Protein AF-A0A3C0WHN2-F1 (afdb_monomer)

pLDDT: mean 93.69, std 7.69, range [44.06, 98.88]

Foldseek 3Di:
DADDFDFDADDPVLLVLLLVVLVVVLCVQAVPHAPPVLVVPPDQPAKDKDFDFDQAWFFWADPVSVVSNCVSLVFDWDKDAPDDQLDIDHHGDGGMMIIGHPSSCVRCVVVVCVLRVVLRVLLRVLLVVVVVCVPVDAAEDDCPDDPSCQSSSSNSNVSNVHGYDASDCVQAAEAEVVVCVVCVVVVNNDDPLNVLVVRQVVQVPDDDPGGHAFEYEDAAPVSLVVCVVSPGSYYHHPPDDPVRVVVSVVVD

Mean predicted aligned error: 4.72 Å

Sequence (252 aa):
MANDFLQRDWDLELEDDLRQLIRLGIREDLRHEHDWTTLAVIPADATGKASVVARDTGVIAGLKTIDVILDETNVAGSCSIQCADGQTVTSGQAIVVIEASARELLTIERLILNFIGRLSGIATLTAQYVSHVEGRCRVYDTRKTTPGWRRLEKYAVRCGGGMNHRIGLHDAIMIKDNHLAISNSASVDLTMRQAIEMARNTAASIERDQDVIVEVEVDTLEQLTDVIPAEPDIVLLDNMTVEELQQAVAMI

Solvent-accessible surface area (backbone atoms only — not comparable to full-atom values): 14309 Å² total; per-residue (Å²): 128,84,88,72,57,76,70,61,71,97,45,72,67,48,50,51,49,47,50,56,51,49,55,50,50,50,42,68,78,34,61,95,60,69,64,59,67,46,66,74,75,46,62,93,84,39,70,37,77,48,66,48,59,34,80,55,66,40,22,39,16,53,69,71,52,50,61,55,48,34,59,79,66,68,57,70,64,51,78,47,74,68,68,55,69,39,36,78,46,47,56,73,38,65,44,33,38,40,36,34,42,35,53,56,52,62,67,46,42,63,60,50,50,52,52,31,51,54,22,15,51,45,5,28,53,32,32,50,57,44,58,76,46,70,73,78,62,83,49,65,59,71,74,92,51,62,88,85,41,48,60,57,54,48,34,10,26,39,32,15,67,29,43,41,42,55,81,49,83,89,56,36,52,71,48,42,66,71,59,43,55,52,40,39,75,71,77,39,90,58,50,72,42,56,51,50,54,52,48,50,58,52,32,74,68,55,91,61,100,61,84,49,48,41,31,37,52,35,69,45,71,68,54,46,64,60,37,58,87,58,63,57,76,39,77,44,79,46,92,59,52,74,70,52,51,54,51,55,61,74,75,110

Nearest PDB structures (foldseek):
  3paj-assembly1_B  TM=9.306E-01  e=6.145E-21  Vibrio cholerae O1 biovar El Tor str. N16961
  3tqv-assembly1_A  TM=9.571E-01  e=2.320E-19  Francisella tularensis subsp. tularensis SCHU S4
  3tqv-assembly1_B  TM=9.445E-01  e=7.470E-19  Francisella tularensis subsp. tularensis SCHU S4
  1x1o-assembly1_A  TM=9.010E-01  e=8.667E-20  Thermus thermophilus HB8
  5huo-assembly1_C-3  TM=9.181E-01  e=3.796E-19  Streptococcus pyogenes GA06023

Radius of gyration: 23.41 Å; Cα contacts (8 Å, |Δi|>4): 377; chains: 1; bounding box: 56×34×70 Å

Structure (mmCIF, N/CA/C/O backbone):
data_AF-A0A3C0WHN2-F1
#
_entry.id   AF-A0A3C0WHN2-F1
#
loop_
_atom_site.group_PDB
_atom_site.id
_atom_site.type_symbol
_atom_site.label_atom_id
_atom_site.label_alt_id
_atom_site.label_comp_id
_atom_site.label_asym_id
_atom_site.label_entity_id
_atom_site.label_seq_id
_atom_site.pdbx_PDB_ins_code
_atom_site.Cartn_x
_atom_site.Cartn_y
_atom_site.Cartn_z
_atom_site.occupancy
_atom_site.B_iso_or_equiv
_atom_site.auth_seq_id
_atom_site.auth_comp_id
_atom_site.auth_asym_id
_atom_site.auth_atom_id
_atom_site.pdbx_PDB_model_num
ATOM 1 N N . MET A 1 1 ? -17.577 17.081 12.899 1.00 44.06 1 MET A N 1
ATOM 2 C CA . MET A 1 1 ? -17.077 16.094 11.918 1.00 44.06 1 MET A CA 1
ATOM 3 C C . MET A 1 1 ? -16.403 15.013 12.737 1.00 44.06 1 MET A C 1
ATOM 5 O O . MET A 1 1 ? -15.716 15.390 13.674 1.00 44.06 1 MET A O 1
ATOM 9 N N . ALA A 1 2 ? -16.688 13.732 12.499 1.00 57.78 2 ALA A N 1
ATOM 10 C CA . ALA A 1 2 ? -16.043 12.662 13.262 1.00 57.78 2 ALA A CA 1
ATOM 11 C C . ALA A 1 2 ? -14.519 12.742 13.071 1.00 57.78 2 ALA A C 1
ATOM 13 O O . ALA A 1 2 ? -14.078 12.993 11.946 1.00 57.78 2 ALA A O 1
ATOM 14 N N . ASN A 1 3 ? -13.752 12.574 14.152 1.00 78.56 3 ASN A N 1
ATOM 15 C CA . ASN A 1 3 ? -12.305 12.401 14.065 1.00 78.56 3 ASN A CA 1
ATOM 16 C C . ASN A 1 3 ? -12.035 11.139 13.237 1.00 78.56 3 ASN A C 1
ATOM 18 O O . ASN A 1 3 ? -12.593 10.082 13.516 1.00 78.56 3 ASN A O 1
ATOM 22 N N . ASP A 1 4 ? -11.231 11.260 12.187 1.00 88.25 4 ASP A N 1
ATOM 23 C CA . ASP A 1 4 ? -10.868 10.155 11.301 1.00 88.25 4 ASP A CA 1
ATOM 24 C C . ASP A 1 4 ? -9.378 10.257 10.991 1.00 88.25 4 ASP A C 1
ATOM 26 O O . ASP A 1 4 ? -8.774 11.326 11.112 1.00 88.25 4 ASP A O 1
ATOM 30 N N . PHE A 1 5 ? -8.773 9.139 10.613 1.00 92.06 5 PHE A N 1
ATOM 31 C CA . PHE A 1 5 ? -7.345 9.086 10.350 1.00 92.06 5 PHE A CA 1
ATOM 32 C C . PHE A 1 5 ? -6.967 9.975 9.167 1.00 92.06 5 PHE A C 1
ATOM 34 O O . PHE A 1 5 ? -7.720 10.120 8.196 1.00 92.06 5 PHE A O 1
ATOM 41 N N . LEU A 1 6 ? -5.753 10.524 9.214 1.00 90.31 6 LEU A N 1
ATOM 42 C CA . LEU A 1 6 ? -5.225 11.309 8.112 1.00 90.31 6 LEU A CA 1
ATOM 43 C C . LEU A 1 6 ? -5.034 10.423 6.879 1.00 90.31 6 LEU A C 1
ATOM 45 O O . LEU A 1 6 ? -4.225 9.492 6.856 1.00 90.31 6 LEU A O 1
ATOM 49 N N . GLN A 1 7 ? -5.780 10.758 5.836 1.00 93.31 7 GLN A N 1
ATOM 50 C CA . GLN A 1 7 ? -5.723 10.076 4.558 1.00 93.31 7 GLN A CA 1
ATOM 51 C C . GLN A 1 7 ? -4.485 10.548 3.790 1.00 93.31 7 GLN A C 1
ATOM 53 O O . GLN A 1 7 ? -4.249 11.749 3.666 1.00 93.31 7 GLN A O 1
ATOM 58 N N . ARG A 1 8 ? -3.657 9.609 3.319 1.00 85.00 8 ARG A N 1
ATOM 59 C CA . ARG A 1 8 ? -2.371 9.929 2.692 1.00 85.00 8 ARG A CA 1
ATOM 60 C C . ARG A 1 8 ? -2.486 9.962 1.185 1.00 85.00 8 ARG A C 1
ATOM 62 O O . ARG A 1 8 ? -2.908 8.989 0.567 1.00 85.00 8 ARG A O 1
ATOM 69 N N . ASP A 1 9 ? -2.064 11.080 0.622 1.00 90.81 9 ASP A N 1
ATOM 70 C CA . ASP A 1 9 ? -1.829 11.223 -0.804 1.00 90.81 9 ASP A CA 1
ATOM 71 C C . ASP A 1 9 ? -0.318 11.226 -1.069 1.00 90.81 9 ASP A C 1
ATOM 73 O O . ASP A 1 9 ? 0.496 11.021 -0.168 1.00 90.81 9 ASP A O 1
ATOM 77 N N . TRP A 1 10 ? 0.065 11.415 -2.327 1.00 93.44 10 TRP A N 1
ATOM 78 C CA . TRP A 1 10 ? 1.470 11.490 -2.708 1.00 93.44 10 TRP A CA 1
ATOM 79 C C . TRP A 1 10 ? 2.111 12.778 -2.172 1.00 93.44 10 TRP A C 1
ATOM 81 O O . TRP A 1 10 ? 1.779 13.865 -2.651 1.00 93.44 10 TRP A O 1
ATOM 91 N N . ASP A 1 11 ? 3.038 12.653 -1.221 1.00 94.88 11 ASP A N 1
ATOM 92 C CA . ASP A 1 11 ? 3.771 13.755 -0.590 1.00 94.88 11 ASP A CA 1
ATOM 93 C C . ASP A 1 11 ? 5.301 13.577 -0.681 1.00 94.88 11 ASP A C 1
ATOM 95 O O . ASP A 1 11 ? 5.806 12.581 -1.205 1.00 94.88 11 ASP A O 1
ATOM 99 N N . LEU A 1 12 ? 6.049 14.575 -0.195 1.00 95.62 12 LEU A N 1
ATOM 100 C CA . LEU A 1 12 ? 7.518 14.571 -0.223 1.00 95.62 12 LEU A CA 1
ATOM 101 C C . LEU A 1 12 ? 8.125 13.466 0.654 1.00 95.62 12 LEU A C 1
ATOM 103 O O . LEU A 1 12 ? 9.196 12.957 0.338 1.00 95.62 12 LEU A O 1
ATOM 107 N N . GLU A 1 13 ? 7.456 13.086 1.744 1.00 94.69 13 GLU A N 1
ATOM 108 C CA . GLU A 1 13 ? 7.936 12.023 2.632 1.00 94.69 13 GLU A CA 1
ATOM 109 C C . GLU A 1 13 ? 7.797 10.646 1.970 1.00 94.69 13 GLU A C 1
ATOM 111 O O . GLU A 1 13 ? 8.691 9.811 2.077 1.00 94.69 13 GLU A O 1
ATOM 116 N N . LEU A 1 14 ? 6.691 10.404 1.258 1.00 96.81 14 LEU A N 1
ATOM 117 C CA . LEU A 1 14 ? 6.508 9.206 0.443 1.00 96.81 14 LEU A CA 1
ATOM 118 C C . LEU A 1 14 ? 7.547 9.147 -0.676 1.00 96.81 14 LEU A C 1
ATOM 120 O O . LEU A 1 14 ? 8.100 8.075 -0.922 1.00 96.81 14 LEU A O 1
ATOM 124 N N . GLU A 1 15 ? 7.826 10.271 -1.340 1.00 97.62 15 GLU A N 1
ATOM 125 C CA . GLU A 1 15 ? 8.858 10.322 -2.375 1.00 97.62 15 GLU A CA 1
ATOM 126 C C . GLU A 1 15 ? 10.253 9.994 -1.817 1.00 97.62 15 GLU A C 1
ATOM 128 O O . GLU A 1 15 ? 10.989 9.239 -2.452 1.00 97.62 15 GLU A O 1
ATOM 133 N N . ASP A 1 16 ? 10.610 10.484 -0.624 1.00 97.75 16 ASP A N 1
ATOM 134 C CA . ASP A 1 16 ? 11.884 10.131 0.020 1.00 97.75 16 ASP A CA 1
ATOM 135 C C . ASP A 1 16 ? 11.972 8.630 0.349 1.00 97.75 16 ASP A C 1
ATOM 137 O O . ASP A 1 16 ? 12.940 7.968 -0.039 1.00 97.75 16 ASP A O 1
ATOM 141 N N . ASP A 1 17 ? 10.928 8.062 0.969 1.00 97.56 17 ASP A N 1
ATOM 142 C CA . ASP A 1 17 ? 10.834 6.618 1.235 1.00 97.56 17 ASP A CA 1
ATOM 143 C C . ASP A 1 17 ? 10.987 5.807 -0.071 1.00 97.56 17 ASP A C 1
ATOM 145 O O . ASP A 1 17 ? 11.716 4.810 -0.130 1.00 97.56 17 ASP A O 1
ATOM 149 N N . LEU A 1 18 ? 10.337 6.253 -1.151 1.00 98.31 18 LEU A N 1
ATOM 150 C CA . LEU A 1 18 ? 10.441 5.647 -2.476 1.00 98.31 18 LEU A CA 1
ATOM 151 C C . LEU A 1 18 ? 11.870 5.727 -3.030 1.00 98.31 18 LEU A C 1
ATOM 153 O O . LEU A 1 18 ? 12.369 4.718 -3.526 1.00 98.31 18 LEU A O 1
ATOM 157 N N . ARG A 1 19 ? 12.553 6.874 -2.938 1.00 98.38 19 ARG A N 1
ATOM 158 C CA . ARG A 1 19 ? 13.947 7.017 -3.402 1.00 98.38 19 ARG A CA 1
ATOM 159 C C . ARG A 1 19 ? 14.875 6.048 -2.682 1.00 98.38 19 ARG A C 1
ATOM 161 O O . ARG A 1 19 ? 15.732 5.432 -3.317 1.00 98.38 19 ARG A O 1
ATOM 168 N N . GLN A 1 20 ? 14.683 5.839 -1.380 1.00 98.31 20 GLN A N 1
ATOM 169 C CA . GLN A 1 20 ? 15.451 4.842 -0.631 1.00 98.31 20 GLN A CA 1
ATOM 170 C C . GLN A 1 20 ? 15.221 3.419 -1.165 1.00 98.31 20 GLN A C 1
ATOM 172 O O . GLN A 1 20 ? 16.182 2.665 -1.349 1.00 98.31 20 GLN A O 1
ATOM 177 N N . LEU A 1 21 ? 13.971 3.058 -1.474 1.00 98.44 21 LEU A N 1
ATOM 178 C CA . LEU A 1 21 ? 13.636 1.759 -2.067 1.00 98.44 21 LEU A CA 1
ATOM 179 C C . LEU A 1 21 ? 14.161 1.608 -3.500 1.00 98.44 21 LEU A C 1
ATOM 181 O O . LEU A 1 21 ? 14.646 0.536 -3.855 1.00 98.44 21 LEU A O 1
ATOM 185 N N . ILE A 1 22 ? 14.118 2.665 -4.312 1.00 98.38 22 ILE A N 1
ATOM 186 C CA . ILE A 1 22 ? 14.676 2.684 -5.670 1.00 98.38 22 ILE A CA 1
ATOM 187 C C . ILE A 1 22 ? 16.182 2.439 -5.620 1.00 98.38 22 ILE A C 1
ATOM 189 O O . ILE A 1 22 ? 16.674 1.536 -6.292 1.00 98.38 22 ILE A O 1
ATOM 193 N N . ARG A 1 23 ? 16.918 3.169 -4.774 1.00 97.81 23 ARG A N 1
ATOM 194 C CA . ARG A 1 23 ? 18.367 2.973 -4.594 1.00 97.81 23 ARG A CA 1
ATOM 195 C C . ARG A 1 23 ? 18.694 1.560 -4.124 1.00 97.81 23 ARG A C 1
ATOM 197 O O . ARG A 1 23 ? 19.680 0.973 -4.571 1.00 97.81 23 ARG A O 1
ATOM 204 N N . LEU A 1 24 ? 17.867 1.001 -3.238 1.00 98.06 24 LEU A N 1
ATOM 205 C CA . LEU A 1 24 ? 17.995 -0.390 -2.818 1.00 98.06 24 LEU A CA 1
ATOM 206 C C . LEU A 1 24 ? 17.789 -1.351 -3.996 1.00 98.06 24 LEU A C 1
ATOM 208 O O . LEU A 1 24 ? 18.615 -2.245 -4.162 1.00 98.06 24 LEU A O 1
ATOM 212 N N . GLY A 1 25 ? 16.755 -1.138 -4.814 1.00 97.69 25 GLY A N 1
ATOM 213 C CA . GLY A 1 25 ? 16.454 -1.941 -6.001 1.00 97.69 25 GLY A CA 1
ATOM 214 C C . GLY A 1 25 ? 17.548 -1.867 -7.068 1.00 97.69 25 GLY A C 1
ATOM 215 O O . GLY A 1 25 ? 17.992 -2.898 -7.556 1.00 97.69 25 GLY A O 1
ATOM 216 N N . ILE A 1 26 ? 18.078 -0.673 -7.353 1.00 97.00 26 ILE A N 1
ATOM 217 C CA . ILE A 1 26 ? 19.223 -0.488 -8.262 1.00 97.00 26 ILE A CA 1
ATOM 218 C C . ILE A 1 26 ? 20.441 -1.265 -7.744 1.00 97.00 26 ILE A C 1
ATOM 220 O O . ILE A 1 26 ? 21.091 -1.998 -8.486 1.00 97.00 26 ILE A O 1
ATOM 224 N N . ARG A 1 27 ? 20.749 -1.149 -6.446 1.00 97.19 27 ARG A N 1
ATOM 225 C CA . ARG A 1 27 ? 21.867 -1.874 -5.821 1.00 97.19 27 ARG A CA 1
ATOM 226 C C . ARG A 1 27 ? 21.653 -3.390 -5.795 1.00 97.19 27 ARG A C 1
ATOM 228 O O . ARG A 1 27 ? 22.627 -4.146 -5.754 1.00 97.19 27 ARG A O 1
ATOM 235 N N . GLU A 1 28 ? 20.409 -3.841 -5.714 1.00 97.38 28 GLU A N 1
ATOM 236 C CA . GLU A 1 28 ? 20.048 -5.255 -5.789 1.00 97.38 28 GLU A CA 1
ATOM 237 C C . GLU A 1 28 ? 20.312 -5.811 -7.189 1.00 97.38 28 GLU A C 1
ATOM 239 O O . GLU A 1 28 ? 21.005 -6.821 -7.292 1.00 97.38 28 GLU A O 1
ATOM 244 N N . ASP A 1 29 ? 19.839 -5.117 -8.226 1.00 96.94 29 ASP A N 1
ATOM 245 C CA . ASP A 1 29 ? 19.851 -5.606 -9.610 1.00 96.94 29 ASP A CA 1
ATOM 246 C C . ASP A 1 29 ? 21.214 -5.417 -10.303 1.00 96.94 29 ASP A C 1
ATOM 248 O O . ASP A 1 29 ? 21.648 -6.270 -11.072 1.00 96.94 29 ASP A O 1
ATOM 252 N N . LEU A 1 30 ? 21.938 -4.331 -9.988 1.00 95.94 30 LEU A N 1
ATOM 253 C CA . LEU A 1 30 ? 23.210 -3.983 -10.645 1.00 95.94 30 LEU A CA 1
ATOM 254 C C . LEU A 1 30 ? 24.446 -4.127 -9.751 1.00 95.94 30 LEU A C 1
ATOM 256 O O . LEU A 1 30 ? 25.557 -4.302 -10.251 1.00 95.94 30 LEU A O 1
ATOM 260 N N . ARG A 1 31 ? 24.295 -4.069 -8.420 1.00 92.31 31 ARG A N 1
ATOM 261 C CA . ARG A 1 31 ? 25.428 -4.044 -7.470 1.00 92.31 31 ARG A CA 1
ATOM 262 C C . ARG A 1 31 ? 26.462 -2.962 -7.840 1.00 92.31 31 ARG A C 1
ATOM 264 O O . ARG A 1 31 ? 26.179 -1.777 -7.701 1.00 92.31 31 ARG A O 1
ATOM 271 N N . HIS A 1 32 ? 27.667 -3.372 -8.232 1.00 92.19 32 HIS A N 1
ATOM 272 C CA . HIS A 1 32 ? 28.775 -2.516 -8.669 1.00 92.19 32 HIS A CA 1
ATOM 273 C C . HIS A 1 32 ? 29.097 -2.723 -10.154 1.00 92.19 32 HIS A C 1
ATOM 275 O O . HIS A 1 32 ? 30.113 -2.232 -10.632 1.00 92.19 32 HIS A O 1
ATOM 281 N N . GLU A 1 33 ? 28.251 -3.482 -10.847 1.00 95.56 33 GLU A N 1
ATOM 282 C CA . GLU A 1 33 ? 28.422 -3.898 -12.229 1.00 95.56 33 GLU A CA 1
ATOM 283 C C . GLU A 1 33 ? 27.346 -3.243 -13.107 1.00 95.56 33 GLU A C 1
ATOM 285 O O . GLU A 1 33 ? 26.607 -2.350 -12.683 1.00 95.56 33 GLU A O 1
ATOM 290 N N . HIS A 1 34 ? 27.266 -3.687 -14.356 1.00 93.69 34 HIS A N 1
ATOM 291 C CA . HIS A 1 34 ? 26.287 -3.229 -15.330 1.00 93.69 34 HIS A CA 1
ATOM 292 C C . HIS A 1 34 ? 25.338 -4.359 -15.734 1.00 93.69 34 HIS A C 1
ATOM 294 O O . HIS A 1 34 ? 25.617 -5.537 -15.505 1.00 93.69 34 HIS A O 1
ATOM 300 N N . ASP A 1 35 ? 24.254 -4.007 -16.425 1.00 97.12 35 ASP A N 1
ATOM 301 C CA . ASP A 1 35 ? 23.474 -4.985 -17.177 1.00 97.12 35 ASP A CA 1
ATOM 302 C C . ASP A 1 35 ? 24.318 -5.521 -18.348 1.00 97.12 35 ASP A C 1
ATOM 304 O O . ASP A 1 35 ? 24.378 -4.954 -19.445 1.00 97.12 35 ASP A O 1
ATOM 308 N N . TRP A 1 36 ? 25.008 -6.633 -18.090 1.00 97.94 36 TRP A N 1
ATOM 309 C CA . TRP A 1 36 ? 25.898 -7.272 -19.051 1.00 97.94 36 TRP A CA 1
ATOM 310 C C . TRP A 1 36 ? 25.182 -7.760 -20.300 1.00 97.94 36 TRP A C 1
ATOM 312 O O . TRP A 1 36 ? 25.767 -7.723 -21.381 1.00 97.94 36 TRP A O 1
ATOM 322 N N . THR A 1 37 ? 23.928 -8.194 -20.169 1.00 98.19 37 THR A N 1
ATOM 323 C CA . THR A 1 37 ? 23.156 -8.679 -21.314 1.00 98.19 37 THR A CA 1
ATOM 324 C C . THR A 1 37 ? 22.898 -7.521 -22.261 1.00 98.19 37 THR A C 1
ATOM 326 O O . THR A 1 37 ? 23.244 -7.599 -23.440 1.00 98.19 37 THR A O 1
ATOM 329 N N . THR A 1 38 ? 22.387 -6.413 -21.728 1.00 97.69 38 THR A N 1
ATOM 330 C CA . THR A 1 38 ? 22.127 -5.198 -22.498 1.00 97.69 38 THR A CA 1
ATOM 331 C C . THR A 1 38 ? 23.403 -4.639 -23.127 1.00 97.69 38 THR A C 1
ATOM 333 O O . THR A 1 38 ? 23.413 -4.325 -24.319 1.00 97.69 38 THR A O 1
ATOM 336 N N . LEU A 1 39 ? 24.514 -4.574 -22.385 1.00 97.44 39 LEU A N 1
ATOM 337 C CA . LEU A 1 39 ? 25.791 -4.108 -22.936 1.00 97.44 39 LEU A CA 1
ATOM 338 C C . LEU A 1 39 ? 26.341 -5.011 -24.049 1.00 97.44 39 LEU A C 1
ATOM 340 O O . LEU A 1 39 ? 26.967 -4.498 -24.979 1.00 97.44 39 LEU A O 1
ATOM 344 N N . ALA A 1 40 ? 26.123 -6.325 -23.960 1.00 98.19 40 ALA A N 1
ATOM 345 C CA . ALA A 1 40 ? 26.648 -7.292 -24.919 1.00 98.19 40 ALA A CA 1
ATOM 346 C C . ALA A 1 40 ? 25.894 -7.294 -26.255 1.00 98.19 40 ALA A C 1
ATOM 348 O O . ALA A 1 40 ? 26.510 -7.550 -27.290 1.00 98.19 40 ALA A O 1
ATOM 349 N N . VAL A 1 41 ? 24.579 -7.041 -26.247 1.00 98.25 41 VAL A N 1
ATOM 350 C CA . VAL A 1 41 ? 23.728 -7.273 -27.432 1.00 98.25 41 VAL A CA 1
ATOM 351 C C . VAL A 1 41 ? 23.074 -6.018 -28.005 1.00 98.25 41 VAL A C 1
ATOM 353 O O . VAL A 1 41 ? 22.598 -6.056 -29.138 1.00 98.25 41 VAL A O 1
ATOM 356 N N . ILE A 1 42 ? 23.059 -4.905 -27.268 1.00 98.25 42 ILE A N 1
ATOM 357 C CA . ILE A 1 42 ? 22.411 -3.662 -27.703 1.00 98.25 42 ILE A CA 1
ATOM 358 C C . ILE A 1 42 ? 23.481 -2.632 -28.084 1.00 98.25 42 ILE A C 1
ATOM 360 O O . ILE A 1 42 ? 24.350 -2.351 -27.258 1.00 98.25 42 ILE A O 1
ATOM 364 N N . PRO A 1 43 ? 23.455 -2.033 -29.290 1.00 98.00 43 PRO A N 1
ATOM 365 C CA . PRO A 1 43 ? 24.369 -0.951 -29.667 1.00 98.00 43 PRO A CA 1
ATOM 366 C C . PRO A 1 43 ? 24.282 0.260 -28.727 1.00 98.00 43 PRO A C 1
ATOM 368 O O . PRO A 1 43 ? 23.237 0.528 -28.139 1.00 98.00 43 PRO A O 1
ATOM 371 N N . ALA A 1 44 ? 25.385 0.995 -28.565 1.00 96.31 44 ALA A N 1
ATOM 372 C CA . ALA A 1 44 ? 25.455 2.124 -27.630 1.00 96.31 44 ALA A CA 1
ATOM 373 C C . ALA A 1 44 ? 24.626 3.344 -28.070 1.00 96.31 44 ALA A C 1
ATOM 375 O O . ALA A 1 44 ? 24.195 4.123 -27.229 1.00 96.31 44 ALA A O 1
ATOM 376 N N . ASP A 1 45 ? 24.409 3.497 -29.373 1.00 96.50 45 ASP A N 1
ATOM 377 C CA . ASP A 1 45 ? 23.648 4.568 -30.020 1.00 96.50 45 ASP A CA 1
ATOM 378 C C . ASP A 1 45 ? 22.187 4.183 -30.306 1.00 96.50 45 ASP A C 1
ATOM 380 O O . ASP A 1 45 ? 21.424 4.990 -30.840 1.00 96.50 45 ASP A O 1
ATOM 384 N N . ALA A 1 46 ? 21.779 2.960 -29.951 1.00 97.94 46 ALA A N 1
ATOM 385 C CA . ALA A 1 46 ? 20.414 2.504 -30.153 1.00 97.94 46 ALA A CA 1
ATOM 386 C C . ALA A 1 46 ? 19.443 3.287 -29.259 1.00 97.94 46 ALA A C 1
ATOM 388 O O . ALA A 1 46 ? 19.561 3.292 -28.032 1.00 97.94 46 ALA A O 1
ATOM 389 N N . THR A 1 47 ? 18.436 3.898 -29.876 1.00 97.44 47 THR A N 1
ATOM 390 C CA . THR A 1 47 ? 17.290 4.488 -29.181 1.00 97.44 47 THR A CA 1
ATOM 391 C C . THR A 1 47 ? 16.126 3.506 -29.161 1.00 97.44 47 THR A C 1
ATOM 393 O O . THR A 1 47 ? 16.001 2.636 -30.027 1.00 97.44 47 THR A O 1
ATOM 396 N N . GLY A 1 48 ? 15.278 3.614 -28.144 1.00 95.69 48 GLY A N 1
ATOM 397 C CA . GLY A 1 48 ? 14.137 2.734 -27.959 1.00 95.69 48 GLY A CA 1
ATOM 398 C C . GLY A 1 48 ? 12.876 3.497 -27.584 1.00 95.69 48 GLY A C 1
ATOM 399 O O . GLY A 1 48 ? 12.923 4.591 -27.024 1.00 95.69 48 GLY A O 1
ATOM 400 N N . LYS A 1 49 ? 11.739 2.871 -27.885 1.00 97.31 49 LYS A N 1
ATOM 401 C CA . LYS A 1 49 ? 10.411 3.270 -27.429 1.00 97.31 49 LYS A CA 1
ATOM 402 C C . LYS A 1 49 ? 9.750 2.057 -26.796 1.00 97.31 49 LYS A C 1
ATOM 404 O O . LYS A 1 49 ? 9.520 1.060 -27.478 1.00 97.31 49 LYS A O 1
ATOM 409 N N . ALA A 1 50 ? 9.452 2.145 -25.508 1.00 96.06 50 ALA A N 1
ATOM 410 C CA . ALA A 1 50 ? 8.822 1.083 -24.740 1.00 96.06 50 ALA A CA 1
ATOM 411 C C . ALA A 1 50 ? 7.435 1.517 -24.265 1.00 96.06 50 ALA A C 1
ATOM 413 O O . ALA A 1 50 ? 7.173 2.696 -24.031 1.00 96.06 50 ALA A O 1
ATOM 414 N N . SER A 1 51 ? 6.529 0.554 -24.129 1.00 97.00 51 SER A N 1
ATOM 415 C CA . SER A 1 51 ? 5.222 0.768 -23.511 1.00 97.00 51 SER A CA 1
ATOM 416 C C . SER A 1 51 ? 5.064 -0.179 -22.338 1.00 97.00 51 SER A C 1
ATOM 418 O O . SER A 1 51 ? 5.251 -1.387 -22.487 1.00 97.00 51 SER A O 1
ATOM 420 N N . VAL A 1 52 ? 4.687 0.362 -21.185 1.00 96.81 52 VAL A N 1
ATOM 421 C CA . VAL A 1 52 ? 4.209 -0.452 -20.072 1.00 96.81 52 VAL A CA 1
ATOM 422 C C . VAL A 1 52 ? 2.745 -0.775 -20.356 1.00 96.81 52 VAL A C 1
ATOM 424 O O . VAL A 1 52 ? 1.951 0.125 -20.634 1.00 96.81 52 VAL A O 1
ATOM 427 N N . VAL A 1 53 ? 2.395 -2.061 -20.337 1.00 97.56 53 VAL A N 1
ATOM 428 C CA . VAL A 1 53 ? 1.074 -2.561 -20.745 1.00 97.56 53 VAL A CA 1
ATOM 429 C C . VAL A 1 53 ? 0.460 -3.374 -19.613 1.00 97.56 53 VAL A C 1
ATOM 431 O O . VAL A 1 53 ? 1.101 -4.279 -19.074 1.00 97.56 53 VAL A O 1
ATOM 434 N N . ALA A 1 54 ? -0.795 -3.079 -19.277 1.00 96.94 54 ALA A N 1
ATOM 435 C CA . ALA A 1 54 ? -1.564 -3.869 -18.325 1.00 96.94 54 ALA A CA 1
ATOM 436 C C . ALA A 1 54 ? -1.864 -5.251 -18.923 1.00 96.94 54 ALA A C 1
ATOM 438 O O . ALA A 1 54 ? -2.467 -5.355 -19.991 1.00 96.94 54 ALA A O 1
ATOM 439 N N . ARG A 1 55 ? -1.434 -6.327 -18.256 1.00 95.06 55 ARG A N 1
ATOM 440 C CA . ARG A 1 55 ? -1.732 -7.700 -18.707 1.00 95.06 55 ARG A CA 1
ATOM 441 C C . ARG A 1 55 ? -3.103 -8.186 -18.255 1.00 95.06 55 ARG A C 1
ATOM 443 O O . ARG A 1 55 ? -3.724 -8.958 -18.975 1.00 95.06 55 ARG A O 1
ATOM 450 N N . ASP A 1 56 ? -3.592 -7.660 -17.141 1.00 95.44 56 ASP A N 1
ATOM 451 C CA . ASP A 1 56 ? -4.890 -7.980 -16.560 1.00 95.44 56 ASP A CA 1
ATOM 452 C C . ASP A 1 56 ? -5.688 -6.698 -16.308 1.00 95.44 56 ASP A C 1
ATOM 454 O O . ASP A 1 56 ? -5.125 -5.607 -16.188 1.00 95.44 56 ASP A O 1
ATOM 458 N N . THR A 1 57 ? -7.011 -6.832 -16.23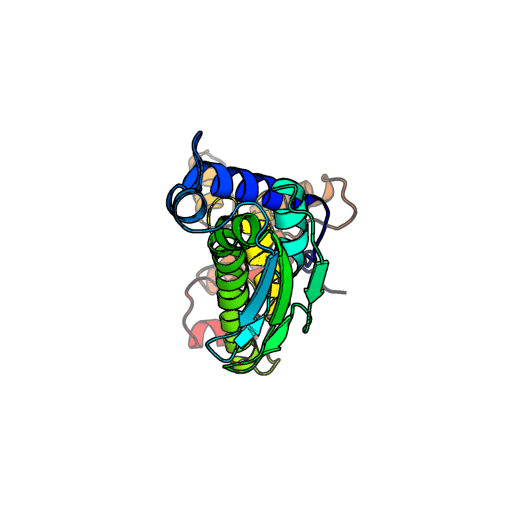4 1.00 97.88 57 THR A N 1
ATOM 459 C CA . THR A 1 57 ? -7.899 -5.739 -15.826 1.00 97.88 57 THR A CA 1
ATOM 460 C C . THR A 1 57 ? -7.734 -5.469 -14.331 1.00 97.88 57 THR A C 1
ATOM 462 O O . THR A 1 57 ? -7.758 -6.401 -13.528 1.00 97.88 57 THR A O 1
ATOM 465 N N . GLY A 1 58 ? -7.613 -4.200 -13.946 1.00 98.31 58 GLY A N 1
ATOM 466 C CA . GLY A 1 58 ? -7.402 -3.812 -12.551 1.00 98.31 58 GLY A CA 1
ATOM 467 C C . GLY A 1 58 ? -7.383 -2.301 -12.349 1.00 98.31 58 GLY A C 1
ATOM 468 O O . GLY A 1 58 ? -7.764 -1.545 -13.239 1.00 98.31 58 GLY A O 1
ATOM 469 N N . VAL A 1 59 ? -6.939 -1.864 -11.174 1.00 98.69 59 VAL A N 1
ATOM 470 C CA . VAL A 1 59 ? -6.744 -0.451 -10.826 1.00 98.69 59 VAL A CA 1
ATOM 471 C C . VAL A 1 59 ? -5.256 -0.138 -10.836 1.00 98.69 59 VAL A C 1
ATOM 473 O O . VAL A 1 59 ? -4.469 -0.835 -10.195 1.00 98.69 59 VAL A O 1
ATOM 476 N N . ILE A 1 60 ? -4.871 0.909 -11.564 1.00 98.38 60 ILE A N 1
ATOM 477 C CA . ILE A 1 60 ? -3.478 1.339 -11.650 1.00 98.38 60 ILE A CA 1
ATOM 478 C C . ILE A 1 60 ? -3.084 2.161 -10.418 1.00 98.38 60 ILE A C 1
ATOM 480 O O . ILE A 1 60 ? -3.861 2.990 -9.943 1.00 98.38 60 ILE A O 1
ATOM 484 N N . ALA A 1 61 ? -1.882 1.932 -9.897 1.00 98.25 61 ALA A N 1
ATOM 485 C CA . ALA A 1 61 ? -1.300 2.752 -8.842 1.00 98.25 61 ALA A CA 1
ATOM 486 C C . ALA A 1 61 ? 0.228 2.809 -8.957 1.00 98.25 61 ALA A C 1
ATOM 488 O O . ALA A 1 61 ? 0.872 1.818 -9.310 1.00 98.25 61 ALA A O 1
ATOM 489 N N . GLY A 1 62 ? 0.802 3.954 -8.582 1.00 97.19 62 GLY A N 1
ATOM 490 C CA . GLY A 1 62 ? 2.241 4.174 -8.549 1.00 97.19 62 GLY A CA 1
ATOM 491 C C . GLY A 1 62 ? 2.828 4.700 -9.854 1.00 97.19 62 GLY A C 1
ATOM 492 O O . GLY A 1 62 ? 4.028 4.573 -10.051 1.00 97.19 62 GLY A O 1
ATOM 493 N N . LEU A 1 63 ? 2.048 5.305 -10.751 1.00 97.19 63 LEU A N 1
ATOM 494 C CA . LEU A 1 63 ? 2.582 5.862 -12.003 1.00 97.19 63 LEU A CA 1
ATOM 495 C C . LEU A 1 63 ? 3.656 6.930 -11.753 1.00 97.19 63 LEU A C 1
ATOM 497 O O . LEU A 1 63 ? 4.639 7.005 -12.489 1.00 97.19 63 LEU A O 1
ATOM 501 N N . LYS A 1 64 ? 3.524 7.688 -10.659 1.00 94.88 64 LYS A N 1
ATOM 502 C CA . LYS A 1 64 ? 4.526 8.669 -10.219 1.00 94.88 64 LYS A CA 1
ATOM 503 C C . LYS A 1 64 ? 5.881 8.054 -9.848 1.00 94.88 64 LYS A C 1
ATOM 505 O O . LYS A 1 64 ? 6.872 8.776 -9.819 1.00 94.88 64 LYS A O 1
ATOM 510 N N . THR A 1 65 ? 5.972 6.741 -9.596 1.00 97.00 65 THR A N 1
ATOM 511 C CA . THR A 1 65 ? 7.274 6.112 -9.314 1.00 97.00 65 THR A CA 1
ATOM 512 C C . THR A 1 65 ? 8.201 6.155 -10.521 1.00 97.00 65 THR A C 1
ATOM 514 O O . THR A 1 65 ? 9.412 6.094 -10.349 1.00 97.00 65 THR A O 1
ATOM 517 N N . ILE A 1 66 ? 7.654 6.243 -11.737 1.00 96.75 66 ILE A N 1
ATOM 518 C CA . ILE A 1 66 ? 8.439 6.241 -12.975 1.00 96.75 66 ILE A CA 1
ATOM 519 C C . ILE A 1 66 ? 9.317 7.481 -13.050 1.00 96.75 66 ILE A C 1
AT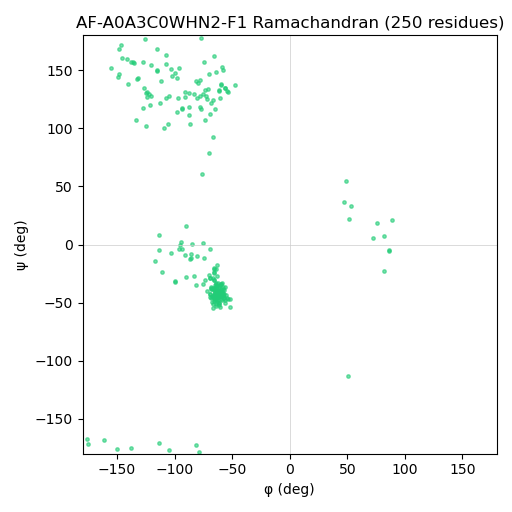OM 521 O O . ILE A 1 66 ? 10.511 7.346 -13.291 1.00 96.75 66 ILE A O 1
ATOM 525 N N . ASP A 1 67 ? 8.756 8.661 -12.785 1.00 95.06 67 ASP A N 1
ATOM 526 C CA . ASP A 1 67 ? 9.512 9.915 -12.832 1.00 95.06 67 ASP A CA 1
ATOM 527 C C . ASP A 1 67 ? 10.664 9.899 -11.817 1.00 95.06 67 ASP A C 1
ATOM 529 O O . ASP A 1 67 ? 11.785 10.282 -12.140 1.00 95.06 67 ASP A O 1
ATOM 533 N N . VAL A 1 68 ? 10.422 9.354 -10.620 1.00 97.06 68 VAL A N 1
ATOM 534 C CA . VAL A 1 68 ? 11.448 9.214 -9.575 1.00 97.06 68 VAL A CA 1
ATOM 535 C C . VAL A 1 68 ? 12.520 8.191 -9.966 1.00 97.06 68 VAL A C 1
ATOM 537 O O . VAL A 1 68 ? 13.697 8.404 -9.691 1.00 97.06 68 VAL A O 1
ATOM 540 N N . ILE A 1 69 ? 12.149 7.090 -10.631 1.00 97.44 69 ILE A N 1
ATOM 541 C CA . ILE A 1 69 ? 13.115 6.108 -11.149 1.00 97.44 69 ILE A CA 1
ATOM 542 C C . ILE A 1 69 ? 13.982 6.734 -12.241 1.00 97.44 69 ILE A C 1
ATOM 544 O O . ILE A 1 69 ? 15.199 6.568 -12.203 1.00 97.44 69 ILE A O 1
ATOM 548 N N . LEU A 1 70 ? 13.381 7.446 -13.198 1.00 96.38 70 LEU A N 1
ATOM 549 C CA . LEU A 1 70 ? 14.109 8.113 -14.280 1.00 96.38 70 LEU A CA 1
ATOM 550 C C . LEU A 1 70 ? 15.107 9.137 -13.724 1.00 96.38 70 LEU A C 1
ATOM 552 O O . LEU A 1 70 ? 16.255 9.165 -14.161 1.00 96.38 70 LEU A O 1
ATOM 556 N N . ASP A 1 71 ? 14.693 9.903 -12.714 1.00 96.19 71 ASP A N 1
ATOM 557 C CA . ASP A 1 71 ? 15.545 10.861 -12.008 1.00 96.19 71 ASP A CA 1
ATOM 558 C C . ASP A 1 71 ? 16.701 10.172 -11.254 1.00 96.19 71 ASP A C 1
ATOM 560 O O . ASP A 1 71 ? 17.867 10.465 -11.505 1.00 96.19 71 ASP A O 1
ATOM 564 N N . GLU A 1 72 ? 16.421 9.177 -10.401 1.00 96.19 72 GLU A N 1
ATOM 565 C CA . GLU A 1 72 ? 17.458 8.454 -9.638 1.00 96.19 72 GLU A CA 1
ATOM 566 C C . GLU A 1 72 ? 18.449 7.684 -10.528 1.00 96.19 72 GLU A C 1
ATOM 568 O O . GLU A 1 72 ? 19.599 7.466 -10.143 1.00 96.19 72 GLU A O 1
ATOM 573 N N . THR A 1 73 ? 18.022 7.271 -11.724 1.00 94.81 73 THR A N 1
ATOM 574 C CA . THR A 1 73 ? 18.870 6.560 -12.695 1.00 94.81 73 THR A CA 1
ATOM 575 C C . THR A 1 73 ? 19.533 7.484 -13.715 1.00 94.81 73 THR A C 1
ATOM 577 O O . THR A 1 73 ? 20.367 7.018 -14.488 1.00 94.81 73 THR A O 1
ATOM 580 N N . ASN A 1 74 ? 19.239 8.790 -13.684 1.00 95.12 74 ASN A N 1
ATOM 581 C CA . ASN A 1 74 ? 19.699 9.791 -14.653 1.00 95.12 74 ASN A CA 1
ATOM 582 C C . ASN A 1 74 ? 19.391 9.423 -16.116 1.00 95.12 74 ASN A C 1
ATOM 584 O O . ASN A 1 74 ? 20.161 9.757 -17.020 1.00 95.12 74 ASN A O 1
ATOM 588 N N . VAL A 1 75 ? 18.277 8.731 -16.362 1.00 94.31 75 VAL A N 1
ATOM 589 C CA . VAL A 1 75 ? 17.879 8.333 -17.715 1.00 94.31 75 VAL A CA 1
ATOM 590 C C . VAL A 1 75 ? 17.270 9.528 -18.435 1.00 94.31 75 VAL A C 1
ATOM 592 O O . VAL A 1 75 ? 16.240 10.069 -18.030 1.00 94.31 75 VAL A O 1
ATOM 595 N N . ALA A 1 76 ? 17.905 9.936 -19.532 1.00 92.69 76 ALA A N 1
ATOM 596 C CA . ALA A 1 76 ? 17.438 11.043 -20.352 1.00 92.69 76 ALA A CA 1
ATOM 597 C C . ALA A 1 76 ? 16.436 10.543 -21.401 1.00 92.69 76 ALA A C 1
ATOM 599 O O . ALA A 1 76 ? 16.768 9.750 -22.283 1.00 92.69 76 ALA A O 1
ATOM 600 N N . GLY A 1 77 ? 15.203 11.040 -21.338 1.00 89.69 77 GLY A N 1
ATOM 601 C CA . GLY A 1 77 ? 14.155 10.613 -22.254 1.00 89.69 77 GLY A CA 1
ATOM 602 C C . GLY A 1 77 ? 12.852 11.379 -22.098 1.00 89.69 77 GLY A C 1
ATOM 603 O O . GLY A 1 77 ? 12.768 12.370 -21.374 1.00 89.69 77 GLY A O 1
ATOM 604 N N . SER A 1 78 ? 11.821 10.902 -22.791 1.00 94.19 78 SER A N 1
ATOM 605 C CA . SER A 1 78 ? 10.446 11.360 -22.603 1.00 94.19 78 SER A CA 1
ATOM 606 C C . SER A 1 78 ? 9.594 10.251 -21.993 1.00 94.19 78 SER A C 1
ATOM 608 O O . SER A 1 78 ? 9.738 9.080 -22.342 1.00 94.19 78 SER A O 1
ATOM 610 N N . CYS A 1 79 ? 8.704 10.631 -21.081 1.00 95.69 79 CYS A N 1
ATOM 611 C CA . CYS A 1 79 ? 7.735 9.751 -20.444 1.00 95.69 79 CYS A CA 1
ATOM 612 C C . CYS A 1 79 ? 6.336 10.327 -20.681 1.00 95.69 79 CYS A C 1
ATOM 614 O O . CYS A 1 79 ? 6.085 11.504 -20.421 1.00 95.69 79 CYS A O 1
ATOM 616 N N . SER A 1 80 ? 5.427 9.513 -21.213 1.00 96.62 80 SER A N 1
ATOM 617 C CA . SER A 1 80 ? 4.044 9.892 -21.494 1.00 96.62 80 SER A CA 1
ATOM 618 C C . SER A 1 80 ? 3.090 8.929 -20.798 1.00 96.62 80 SER A C 1
ATOM 620 O O . SER A 1 80 ? 2.854 7.808 -21.260 1.00 96.62 80 SER A O 1
ATOM 622 N N . ILE A 1 81 ? 2.541 9.388 -19.676 1.00 96.06 81 ILE A N 1
ATOM 623 C CA . ILE A 1 81 ? 1.544 8.674 -18.880 1.00 96.06 81 ILE A CA 1
ATOM 624 C C . ILE A 1 81 ? 0.173 8.746 -19.580 1.00 96.06 81 ILE A C 1
ATOM 626 O O . ILE A 1 81 ? -0.277 9.824 -19.961 1.00 96.06 81 ILE A O 1
ATOM 630 N N . GLN A 1 82 ? -0.486 7.596 -19.757 1.00 96.56 82 GLN A N 1
ATOM 631 C CA . GLN A 1 82 ? -1.742 7.445 -20.517 1.00 96.56 82 GLN A CA 1
ATOM 632 C C . GLN A 1 82 ? -2.993 7.297 -19.629 1.00 96.56 82 GLN A C 1
ATOM 634 O O . GLN A 1 82 ? -4.115 7.267 -20.134 1.00 96.56 82 GLN A O 1
ATOM 639 N N . CYS A 1 83 ? -2.820 7.170 -18.314 1.00 95.56 83 CYS A N 1
ATOM 640 C CA . CYS A 1 83 ? -3.896 7.018 -17.332 1.00 95.56 83 CYS A CA 1
ATOM 641 C C . CYS A 1 83 ? -3.503 7.648 -15.989 1.00 95.56 83 CYS A C 1
ATOM 643 O O . CYS A 1 83 ? -2.346 7.990 -15.785 1.00 95.56 83 CYS A O 1
ATOM 645 N N . ALA A 1 84 ? -4.446 7.805 -15.065 1.00 96.81 84 ALA A N 1
ATOM 646 C CA . ALA A 1 84 ? -4.164 8.334 -13.729 1.00 96.81 84 ALA A CA 1
ATOM 647 C C . ALA A 1 84 ? -4.128 7.226 -12.668 1.00 96.81 84 ALA A C 1
ATOM 649 O O . ALA A 1 84 ? -4.851 6.239 -12.787 1.00 96.81 84 ALA A O 1
ATOM 650 N N . ASP A 1 85 ? -3.345 7.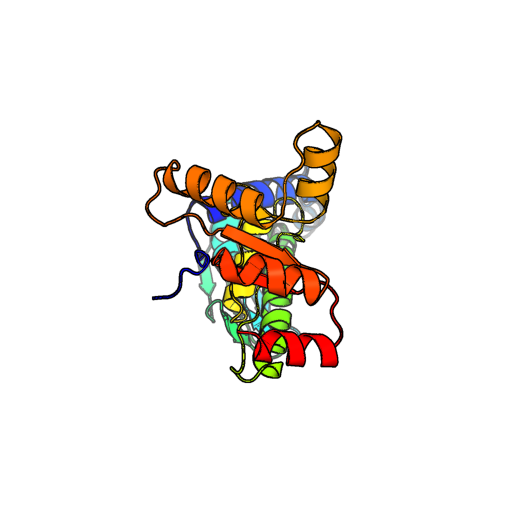411 -11.603 1.00 98.00 85 ASP A N 1
ATOM 651 C CA . ASP A 1 85 ? -3.421 6.548 -10.418 1.00 98.00 85 ASP A CA 1
ATOM 652 C C . ASP A 1 85 ? -4.856 6.525 -9.858 1.00 98.00 85 ASP A C 1
ATOM 654 O O . ASP A 1 85 ? -5.517 7.559 -9.756 1.00 98.00 85 ASP A O 1
ATOM 658 N N . GLY A 1 86 ? -5.349 5.329 -9.530 1.00 97.88 86 GLY A N 1
ATOM 659 C CA . GLY A 1 86 ? -6.740 5.059 -9.151 1.00 97.88 86 GLY A CA 1
ATOM 660 C C . GLY A 1 86 ? -7.690 4.791 -10.325 1.00 97.88 86 GLY A C 1
ATOM 661 O O . GLY A 1 86 ? -8.846 4.424 -10.118 1.00 97.88 86 GLY A O 1
ATOM 662 N N . GLN A 1 87 ? -7.228 4.919 -11.571 1.00 98.12 87 GLN A N 1
ATOM 663 C CA . GLN A 1 87 ? -8.036 4.596 -12.743 1.00 98.12 87 GLN A CA 1
ATOM 664 C C . GLN A 1 87 ? -8.109 3.079 -12.980 1.00 98.12 87 GLN A C 1
ATOM 666 O O . GLN A 1 87 ? -7.122 2.355 -12.846 1.00 98.12 87 GLN A O 1
ATOM 671 N N . THR A 1 88 ? -9.279 2.592 -13.402 1.00 98.25 88 THR A N 1
ATOM 672 C CA . THR A 1 88 ? -9.419 1.224 -13.922 1.00 98.25 88 THR A CA 1
ATOM 673 C C . THR A 1 88 ? -8.806 1.112 -15.319 1.00 98.25 88 THR A C 1
ATOM 675 O O . THR A 1 88 ? -9.080 1.935 -16.195 1.00 98.25 88 THR A O 1
ATOM 678 N N . VAL A 1 89 ? -8.007 0.072 -15.536 1.00 98.00 89 VAL A N 1
ATOM 679 C CA . VAL A 1 89 ? -7.380 -0.269 -16.818 1.00 98.00 89 VAL A CA 1
ATOM 680 C C . VAL A 1 89 ? -7.817 -1.657 -17.272 1.00 98.00 89 VAL A C 1
ATOM 682 O O . VAL A 1 89 ? -8.181 -2.503 -16.456 1.00 98.00 89 VAL A O 1
ATOM 685 N N . THR A 1 90 ? -7.786 -1.893 -18.581 1.00 97.69 90 THR A N 1
ATOM 686 C CA . THR A 1 90 ? -8.154 -3.182 -19.192 1.00 97.69 90 THR A CA 1
ATOM 687 C C . THR A 1 90 ? -6.927 -3.934 -19.702 1.00 97.69 90 THR A C 1
ATOM 689 O O . THR A 1 90 ? -5.901 -3.328 -20.013 1.00 97.69 90 THR A O 1
ATOM 692 N N . SER A 1 91 ? -7.024 -5.263 -19.800 1.00 97.56 91 SER A N 1
ATOM 693 C CA . SER A 1 91 ? -5.963 -6.084 -20.402 1.00 97.56 91 SER A CA 1
ATOM 694 C C . SER A 1 91 ? -5.605 -5.590 -21.814 1.00 97.56 91 SER A C 1
ATOM 696 O O . SER A 1 91 ? -6.481 -5.343 -22.643 1.00 97.56 91 SER A O 1
ATOM 698 N N . GLY A 1 92 ? -4.309 -5.429 -22.080 1.00 97.19 92 GLY A N 1
ATOM 699 C CA . GLY A 1 92 ? -3.758 -4.908 -23.333 1.00 97.19 92 GLY A CA 1
ATOM 700 C C . GLY A 1 92 ? -3.650 -3.382 -23.404 1.00 97.19 92 GLY A C 1
ATOM 701 O O . GLY A 1 92 ? -3.068 -2.864 -24.356 1.00 97.19 92 GLY A O 1
ATOM 702 N N . GLN A 1 93 ? -4.159 -2.645 -22.413 1.00 97.38 93 GLN A N 1
ATOM 703 C CA . GLN A 1 93 ? -4.070 -1.187 -22.387 1.00 97.38 93 GLN A CA 1
ATOM 704 C C . GLN A 1 93 ? -2.638 -0.721 -22.084 1.00 97.38 93 GLN A C 1
ATOM 706 O O . GLN A 1 93 ? -2.039 -1.116 -21.081 1.00 97.38 93 GLN A O 1
ATOM 711 N N . ALA A 1 94 ? -2.098 0.159 -22.932 1.00 97.06 94 ALA A N 1
ATOM 712 C CA . ALA A 1 94 ? -0.855 0.868 -22.646 1.00 97.06 94 ALA A CA 1
ATOM 713 C C . ALA A 1 94 ? -1.098 1.919 -21.554 1.00 97.06 94 ALA A C 1
ATOM 715 O O . ALA A 1 94 ? -1.985 2.762 -21.692 1.00 97.06 94 ALA A O 1
ATOM 716 N N . ILE A 1 95 ? -0.316 1.860 -20.477 1.00 97.12 95 ILE A N 1
ATOM 717 C CA . ILE A 1 95 ? -0.443 2.764 -19.326 1.00 97.12 95 ILE A CA 1
ATOM 718 C C . ILE A 1 95 ? 0.586 3.893 -19.370 1.00 97.12 95 ILE A C 1
ATOM 720 O O . ILE A 1 95 ? 0.298 5.007 -18.941 1.00 97.12 95 ILE A O 1
ATOM 724 N N . VAL A 1 96 ? 1.772 3.622 -19.920 1.00 97.12 96 VAL A N 1
ATOM 725 C CA . VAL A 1 96 ? 2.878 4.578 -20.040 1.00 97.12 96 VAL A CA 1
ATOM 726 C C . VAL A 1 96 ? 3.687 4.254 -21.284 1.00 97.12 96 VAL A C 1
ATOM 728 O O . VAL A 1 96 ? 3.874 3.083 -21.617 1.00 97.12 96 VAL A O 1
ATOM 731 N N . VAL A 1 97 ? 4.183 5.291 -21.950 1.00 97.81 97 VAL A N 1
ATOM 732 C CA . VAL A 1 97 ? 5.116 5.193 -23.073 1.00 97.81 97 VAL A CA 1
ATOM 733 C C . VAL A 1 97 ? 6.396 5.942 -22.714 1.00 97.81 97 VAL A C 1
ATOM 735 O O . VAL A 1 97 ? 6.321 7.101 -22.317 1.00 97.81 97 VAL A O 1
ATOM 738 N N . ILE A 1 98 ? 7.553 5.292 -22.853 1.00 97.69 98 ILE A N 1
ATOM 739 C CA . ILE A 1 98 ? 8.866 5.865 -22.526 1.00 97.69 98 ILE A CA 1
ATOM 740 C C . ILE A 1 98 ? 9.769 5.784 -23.759 1.00 97.69 98 ILE A C 1
ATOM 742 O O . ILE A 1 98 ? 9.870 4.729 -24.388 1.00 97.69 98 ILE A O 1
ATOM 746 N N . GLU A 1 99 ? 10.424 6.889 -24.101 1.00 97.88 99 GLU A N 1
ATOM 747 C CA . GLU A 1 99 ? 11.410 6.976 -25.184 1.00 97.88 99 GLU A CA 1
ATOM 748 C C . GLU A 1 99 ? 12.752 7.451 -24.619 1.00 97.88 99 GLU A C 1
ATOM 750 O O . GLU A 1 99 ? 12.818 8.541 -24.054 1.00 97.88 99 GLU A O 1
ATOM 755 N N . ALA A 1 100 ? 13.804 6.641 -24.758 1.00 97.38 100 ALA A N 1
ATOM 756 C CA . ALA A 1 100 ? 15.154 6.919 -24.249 1.00 97.38 100 ALA A CA 1
ATOM 757 C C . ALA A 1 100 ? 16.198 6.040 -24.972 1.00 97.38 100 ALA A C 1
ATOM 759 O O . ALA A 1 100 ? 15.887 5.392 -25.980 1.00 97.38 100 ALA A O 1
ATOM 760 N N . SER A 1 101 ? 17.437 5.988 -24.470 1.00 97.94 101 SER A N 1
ATOM 761 C CA . SER A 1 101 ? 18.410 4.978 -24.908 1.00 97.94 101 SER A CA 1
ATOM 762 C C . SER A 1 101 ? 17.840 3.573 -24.714 1.00 97.94 101 SER A C 1
ATOM 764 O O . SER A 1 101 ? 17.307 3.246 -23.652 1.00 97.94 101 SER A O 1
ATOM 766 N N . ALA A 1 102 ? 17.984 2.707 -25.718 1.00 97.94 102 ALA A N 1
ATOM 767 C CA . ALA A 1 102 ? 17.509 1.329 -25.629 1.00 97.94 102 ALA A CA 1
ATOM 768 C C . ALA A 1 102 ? 18.178 0.576 -24.467 1.00 97.94 102 ALA A C 1
ATOM 770 O O . ALA A 1 102 ? 17.532 -0.241 -23.814 1.00 97.94 102 ALA A O 1
ATOM 771 N N . ARG A 1 103 ? 19.452 0.883 -24.177 1.00 97.62 103 ARG A N 1
ATOM 772 C CA . ARG A 1 103 ? 20.177 0.273 -23.056 1.00 97.62 103 ARG A CA 1
ATOM 773 C C . ARG A 1 103 ? 19.603 0.688 -21.703 1.00 97.62 103 ARG A C 1
ATOM 775 O O . ARG A 1 103 ? 19.413 -0.148 -20.825 1.00 97.62 103 ARG A O 1
ATOM 782 N N . GLU A 1 104 ? 19.309 1.973 -21.550 1.00 96.75 104 GLU A N 1
ATOM 783 C CA . GLU A 1 104 ? 18.743 2.523 -20.317 1.00 96.75 104 GLU A CA 1
ATOM 784 C C . GLU A 1 104 ? 17.340 1.971 -20.064 1.00 96.75 104 GLU A C 1
ATOM 786 O O . GLU A 1 104 ? 17.070 1.501 -18.963 1.00 96.75 104 GLU A O 1
ATOM 791 N N . LEU A 1 105 ? 16.488 1.935 -21.098 1.00 97.56 105 LEU A N 1
ATOM 792 C CA . LEU A 1 105 ? 15.134 1.381 -21.005 1.00 97.56 105 LEU A CA 1
ATOM 793 C C . LEU A 1 105 ? 15.130 -0.065 -20.505 1.00 97.56 105 LEU A C 1
ATOM 795 O O . LEU A 1 105 ? 14.365 -0.386 -19.600 1.00 97.56 105 LEU A O 1
ATOM 799 N N . LEU A 1 106 ? 15.984 -0.922 -21.074 1.00 97.94 106 LEU A N 1
ATOM 800 C CA . LEU A 1 106 ? 16.083 -2.329 -20.672 1.00 97.94 106 LEU A CA 1
ATOM 801 C C . LEU A 1 106 ? 16.595 -2.475 -19.236 1.00 97.94 106 LEU A C 1
ATOM 803 O O . LEU A 1 106 ? 16.072 -3.289 -18.480 1.00 97.94 106 LEU A O 1
ATOM 807 N N . THR A 1 107 ? 17.559 -1.639 -18.843 1.00 97.25 107 THR A N 1
ATOM 808 C CA . THR A 1 107 ? 18.148 -1.674 -17.498 1.00 97.25 107 THR A CA 1
ATOM 809 C C . THR A 1 107 ? 17.121 -1.316 -16.417 1.00 97.25 107 THR A C 1
ATOM 811 O O . THR A 1 107 ? 17.084 -1.944 -15.364 1.00 97.25 107 THR A O 1
ATOM 814 N N . ILE A 1 108 ? 16.261 -0.320 -16.657 1.00 96.81 108 ILE A N 1
ATOM 815 C CA . ILE A 1 108 ? 15.278 0.139 -15.657 1.00 96.81 108 ILE A CA 1
ATOM 816 C C . ILE A 1 108 ? 13.926 -0.584 -15.741 1.00 96.81 108 ILE A C 1
ATOM 818 O O . ILE A 1 108 ? 13.083 -0.405 -14.858 1.00 96.81 108 ILE A O 1
ATOM 822 N N . GLU A 1 109 ? 13.697 -1.393 -16.783 1.00 97.56 109 GLU A N 1
ATOM 823 C CA . GLU A 1 109 ? 12.410 -2.042 -17.064 1.00 97.56 109 GLU A CA 1
ATOM 824 C C . GLU A 1 109 ? 11.890 -2.802 -15.840 1.00 97.56 109 GLU A C 1
ATOM 826 O O . GLU A 1 109 ? 10.767 -2.577 -15.379 1.00 97.56 109 GLU A O 1
ATOM 831 N N . ARG A 1 110 ? 12.713 -3.699 -15.287 1.00 98.25 110 ARG A N 1
ATOM 832 C CA . ARG A 1 110 ? 12.287 -4.577 -14.194 1.00 98.25 110 ARG A CA 1
ATOM 833 C C . ARG A 1 110 ? 11.958 -3.789 -12.932 1.00 98.25 110 ARG A C 1
ATOM 835 O O . ARG A 1 110 ? 10.979 -4.112 -12.259 1.00 98.25 110 ARG A O 1
ATOM 842 N N . LEU A 1 111 ? 12.731 -2.745 -12.646 1.00 97.62 111 LEU A N 1
ATOM 843 C CA . LEU A 1 111 ? 12.509 -1.864 -11.507 1.00 97.62 111 LEU A CA 1
ATOM 844 C C . LEU A 1 111 ? 11.148 -1.167 -11.617 1.00 97.62 111 LEU A C 1
ATOM 846 O O . LEU A 1 111 ? 10.338 -1.267 -10.696 1.00 97.62 111 LEU A O 1
ATOM 850 N N . ILE A 1 112 ? 10.854 -0.554 -12.770 1.00 97.75 112 ILE A N 1
ATOM 851 C CA . ILE A 1 112 ? 9.559 0.087 -13.047 1.00 97.75 112 ILE A CA 1
ATOM 852 C C . ILE A 1 112 ? 8.409 -0.912 -12.872 1.00 97.75 112 ILE A C 1
ATOM 854 O O . ILE A 1 112 ? 7.445 -0.637 -12.152 1.00 97.75 112 ILE A O 1
ATOM 858 N N . LEU A 1 113 ? 8.514 -2.088 -13.501 1.00 98.12 113 LEU A N 1
ATOM 859 C CA . LEU A 1 113 ? 7.459 -3.102 -13.462 1.00 98.12 113 LEU A CA 1
ATOM 860 C C . LEU A 1 113 ? 7.204 -3.633 -12.046 1.00 98.12 113 LEU A C 1
ATOM 862 O O . LEU A 1 113 ? 6.052 -3.891 -11.698 1.00 98.12 113 LEU A O 1
ATOM 866 N N . ASN A 1 114 ? 8.243 -3.773 -11.220 1.00 98.50 114 ASN A N 1
ATOM 867 C CA . ASN A 1 114 ? 8.104 -4.251 -9.846 1.00 98.50 114 ASN A CA 1
ATOM 868 C C . ASN A 1 114 ? 7.323 -3.260 -8.969 1.00 98.50 114 ASN A C 1
ATOM 870 O O . ASN A 1 114 ? 6.424 -3.682 -8.238 1.00 98.50 114 ASN A O 1
ATOM 874 N N . PHE A 1 115 ? 7.612 -1.957 -9.063 1.00 98.50 115 PHE A N 1
ATOM 875 C CA . PHE A 1 115 ? 6.881 -0.935 -8.304 1.00 98.50 115 PHE A CA 1
ATOM 876 C C . PHE A 1 115 ? 5.425 -0.824 -8.761 1.00 98.50 115 PHE A C 1
ATOM 878 O O . PHE A 1 115 ? 4.514 -1.002 -7.950 1.00 98.50 115 PHE A O 1
ATOM 885 N N . ILE A 1 116 ? 5.192 -0.602 -10.058 1.00 97.81 116 ILE A N 1
ATOM 886 C CA . ILE A 1 116 ? 3.833 -0.424 -10.590 1.00 97.81 116 ILE A CA 1
ATOM 887 C C . ILE A 1 116 ? 3.007 -1.690 -10.380 1.00 97.81 116 ILE A C 1
ATOM 889 O O . ILE A 1 116 ? 1.862 -1.609 -9.940 1.00 97.81 116 ILE A O 1
ATOM 893 N N . GLY A 1 117 ? 3.577 -2.868 -10.647 1.00 98.19 117 GLY A N 1
ATOM 894 C CA . GLY A 1 117 ? 2.887 -4.144 -10.473 1.00 98.19 117 GLY A CA 1
ATOM 895 C C . GLY A 1 117 ? 2.474 -4.388 -9.022 1.00 98.19 117 GLY A C 1
ATOM 896 O O . GLY A 1 117 ? 1.328 -4.756 -8.764 1.00 98.19 117 GLY A O 1
ATOM 897 N N . ARG A 1 118 ? 3.372 -4.126 -8.060 1.00 98.56 118 ARG A N 1
ATOM 898 C CA . ARG A 1 118 ? 3.078 -4.268 -6.625 1.00 98.56 118 ARG A CA 1
ATOM 899 C C . A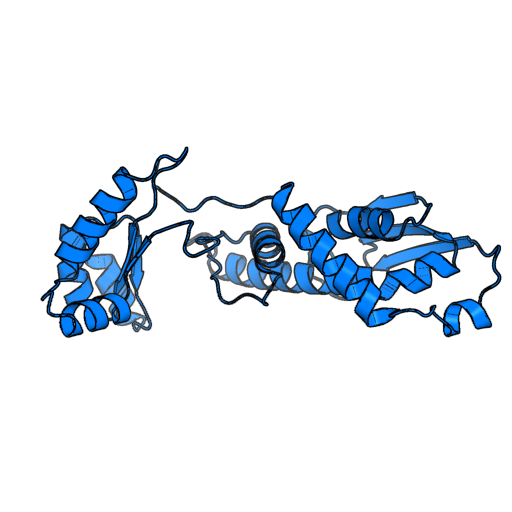RG A 1 118 ? 1.954 -3.336 -6.187 1.00 98.56 118 ARG A C 1
ATOM 901 O O . ARG A 1 118 ? 0.997 -3.790 -5.560 1.00 98.56 118 ARG A O 1
ATOM 908 N N . LEU A 1 119 ? 2.074 -2.049 -6.504 1.00 98.62 119 LEU A N 1
ATOM 909 C CA . LEU A 1 119 ? 1.123 -1.030 -6.062 1.00 98.62 119 LEU A CA 1
ATOM 910 C C . LEU A 1 119 ? -0.235 -1.205 -6.744 1.00 98.62 119 LEU A C 1
ATOM 912 O O . LEU A 1 119 ? -1.263 -1.190 -6.072 1.00 98.62 119 LEU A O 1
ATOM 916 N N . SER A 1 120 ? -0.252 -1.488 -8.045 1.00 98.75 120 SER A N 1
ATOM 917 C CA . SER A 1 120 ? -1.490 -1.769 -8.781 1.00 98.75 120 SER A CA 1
ATOM 918 C C . SER A 1 120 ? -2.174 -3.045 -8.288 1.00 98.75 120 SER A C 1
ATOM 920 O O . SER A 1 120 ? -3.399 -3.096 -8.215 1.00 98.75 120 SER A O 1
ATOM 922 N N . GLY A 1 121 ? -1.415 -4.067 -7.875 1.00 98.69 121 GLY A N 1
ATOM 923 C CA . GLY A 1 121 ? -1.976 -5.266 -7.246 1.00 98.69 121 GLY A CA 1
ATOM 924 C C . GLY A 1 121 ? -2.715 -4.956 -5.941 1.00 98.69 121 GLY A C 1
ATOM 925 O O . GLY A 1 121 ? -3.833 -5.430 -5.737 1.00 98.69 121 GLY A O 1
ATOM 926 N N . ILE A 1 122 ? -2.130 -4.108 -5.089 1.00 98.88 122 ILE A N 1
ATOM 927 C CA . ILE A 1 122 ? -2.767 -3.643 -3.847 1.00 98.88 122 ILE A CA 1
ATOM 928 C C . ILE A 1 122 ? -4.024 -2.829 -4.164 1.00 98.88 122 ILE A C 1
ATOM 930 O O . ILE A 1 122 ? -5.093 -3.159 -3.657 1.00 98.88 122 ILE A O 1
ATOM 934 N N . ALA A 1 123 ? -3.925 -1.828 -5.042 1.00 98.81 123 ALA A N 1
ATOM 935 C CA . ALA A 1 123 ? -5.057 -0.980 -5.420 1.00 98.81 123 ALA A CA 1
ATOM 936 C C . ALA A 1 123 ? -6.211 -1.793 -6.026 1.00 98.81 123 ALA A C 1
ATOM 938 O O . ALA A 1 123 ? -7.373 -1.585 -5.678 1.00 98.81 123 ALA A O 1
ATOM 939 N N . THR A 1 124 ? -5.892 -2.767 -6.881 1.00 98.81 124 THR A N 1
ATOM 940 C CA . THR A 1 124 ? -6.875 -3.670 -7.491 1.00 98.81 124 THR A CA 1
ATOM 941 C C . THR A 1 124 ? -7.598 -4.500 -6.436 1.00 98.81 124 THR A C 1
ATOM 943 O O . THR A 1 124 ? -8.826 -4.569 -6.454 1.00 98.81 124 THR A O 1
ATOM 946 N N . LEU A 1 125 ? -6.866 -5.105 -5.496 1.00 98.81 125 LEU A N 1
ATOM 947 C CA . LEU A 1 125 ? -7.478 -5.889 -4.424 1.00 98.81 125 LEU A CA 1
ATOM 948 C C . LEU A 1 125 ? -8.326 -5.004 -3.503 1.00 98.81 125 LEU A C 1
ATOM 950 O O . LEU A 1 125 ? -9.449 -5.368 -3.166 1.00 98.81 125 LEU A O 1
ATOM 954 N N . THR A 1 126 ? -7.841 -3.818 -3.137 1.00 98.81 126 THR A N 1
ATOM 955 C CA . THR A 1 126 ? -8.622 -2.865 -2.341 1.00 98.81 126 THR A CA 1
ATOM 956 C C . THR A 1 126 ? -9.924 -2.482 -3.043 1.00 98.81 126 THR A C 1
ATOM 958 O O . THR A 1 126 ? -10.978 -2.549 -2.414 1.00 98.81 126 THR A O 1
ATOM 961 N N . ALA A 1 127 ? -9.887 -2.177 -4.343 1.00 98.62 127 ALA A N 1
ATOM 962 C CA . ALA A 1 127 ? -11.084 -1.851 -5.118 1.00 98.62 127 ALA A CA 1
ATOM 963 C C . ALA A 1 127 ? -12.100 -3.001 -5.143 1.00 98.62 127 ALA A C 1
ATOM 965 O O . ALA A 1 127 ? -13.308 -2.762 -5.078 1.00 98.62 127 ALA A O 1
ATOM 966 N N . GLN A 1 128 ? -11.631 -4.255 -5.153 1.00 98.50 128 GLN A N 1
ATOM 967 C CA . GLN A 1 128 ? -12.509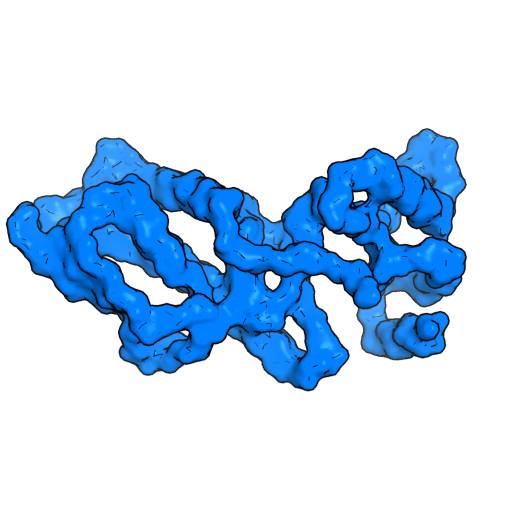 -5.411 -4.987 1.00 98.50 128 GLN A CA 1
ATOM 968 C C . GLN A 1 128 ? -13.214 -5.353 -3.627 1.00 98.50 128 GLN A C 1
ATOM 970 O O . GLN A 1 128 ? -14.441 -5.357 -3.603 1.00 98.50 128 GLN A O 1
ATOM 975 N N . TYR A 1 129 ? -12.502 -5.213 -2.506 1.00 98.62 129 TYR A N 1
ATOM 976 C CA . TYR A 1 129 ? -13.139 -5.115 -1.181 1.00 98.62 129 TYR A CA 1
ATOM 977 C C . TYR A 1 129 ? -14.106 -3.927 -1.068 1.00 98.62 129 TYR A C 1
ATOM 979 O O . TYR A 1 129 ? -15.216 -4.088 -0.562 1.00 98.62 129 TYR A O 1
ATOM 987 N N . VAL A 1 130 ? -13.725 -2.757 -1.589 1.00 98.44 130 VAL A N 1
ATOM 988 C CA . VAL A 1 130 ? -14.576 -1.556 -1.612 1.00 98.44 130 VAL A CA 1
ATOM 989 C C . VAL A 1 130 ? -15.865 -1.807 -2.397 1.00 98.44 130 VAL A C 1
ATOM 991 O O . VAL A 1 130 ? -16.942 -1.413 -1.952 1.00 98.44 130 VAL A O 1
ATOM 994 N N . SER A 1 131 ? -15.788 -2.516 -3.527 1.00 97.88 131 SER A N 1
ATOM 995 C CA . SER A 1 131 ? -16.984 -2.875 -4.296 1.00 97.88 131 SER A CA 1
ATOM 996 C C . SER A 1 131 ? -17.901 -3.855 -3.550 1.00 97.88 131 SER A C 1
ATOM 998 O O . SER A 1 131 ? -19.114 -3.678 -3.586 1.00 97.88 131 SER A O 1
ATOM 1000 N N . HIS A 1 132 ? -17.349 -4.825 -2.808 1.00 97.94 132 HIS A N 1
ATOM 1001 C CA . HIS A 1 132 ? -18.137 -5.818 -2.061 1.00 97.94 132 HIS A CA 1
ATOM 1002 C C . HIS A 1 132 ? -18.943 -5.211 -0.904 1.00 97.94 132 HIS A C 1
ATOM 1004 O O . HIS A 1 132 ? -19.992 -5.744 -0.538 1.00 97.94 132 HIS A O 1
ATOM 1010 N N . VAL A 1 133 ? -18.473 -4.106 -0.314 1.00 96.94 133 VAL A N 1
ATOM 1011 C CA . VAL A 1 133 ? -19.195 -3.430 0.777 1.00 96.94 133 VAL A CA 1
ATOM 1012 C C . VAL A 1 133 ? -20.251 -2.439 0.279 1.00 96.94 133 VAL A C 1
ATOM 1014 O O . VAL A 1 133 ? -21.030 -1.948 1.092 1.00 96.94 133 VAL A O 1
ATOM 1017 N N . GLU A 1 134 ? -20.312 -2.156 -1.029 1.00 94.56 134 GLU A N 1
ATOM 1018 C CA . GLU A 1 134 ? -21.331 -1.316 -1.688 1.00 94.56 134 GLU A CA 1
ATOM 1019 C C . GLU A 1 134 ? -21.599 0.029 -0.977 1.00 94.56 134 GLU A C 1
ATOM 1021 O O . GLU A 1 134 ? -22.734 0.494 -0.878 1.00 94.56 134 GLU A O 1
ATOM 1026 N N . GLY A 1 135 ? -20.553 0.647 -0.420 1.00 92.62 135 GLY A N 1
ATOM 1027 C CA . GLY A 1 135 ? -20.655 1.917 0.307 1.00 92.62 135 GLY A CA 1
ATOM 1028 C C . GLY A 1 135 ? -21.324 1.839 1.687 1.00 92.62 135 GLY A C 1
ATOM 1029 O O . GLY A 1 135 ? -21.502 2.876 2.323 1.00 92.62 135 GLY A O 1
ATOM 1030 N N . ARG A 1 136 ? -21.669 0.642 2.185 1.00 94.06 136 ARG A N 1
ATOM 1031 C CA . ARG A 1 136 ? -22.240 0.446 3.534 1.00 94.06 136 ARG A CA 1
ATOM 1032 C C . ARG A 1 136 ? -21.227 0.721 4.643 1.00 94.06 136 ARG A C 1
ATOM 1034 O O . ARG A 1 136 ? -21.607 1.117 5.739 1.00 94.06 136 ARG A O 1
ATOM 1041 N N . CYS A 1 137 ? -19.946 0.510 4.361 1.00 95.06 137 CYS A N 1
ATOM 1042 C CA . CYS A 1 137 ? -18.844 0.841 5.253 1.00 95.06 137 CYS A CA 1
ATOM 1043 C C . CYS A 1 137 ? -17.607 1.264 4.452 1.00 95.06 137 CYS A C 1
ATOM 1045 O O . CYS A 1 137 ? -17.570 1.177 3.222 1.00 95.06 137 CYS A O 1
ATOM 1047 N N . ARG A 1 138 ? -16.594 1.750 5.169 1.00 96.62 138 ARG A N 1
ATOM 1048 C CA . ARG A 1 138 ? -15.280 2.091 4.619 1.00 96.62 138 ARG A CA 1
ATOM 1049 C C . ARG A 1 138 ? -14.310 0.937 4.862 1.00 96.62 138 ARG A C 1
ATOM 1051 O O . ARG A 1 138 ? -14.347 0.313 5.919 1.00 96.62 138 ARG A O 1
ATOM 1058 N N . VAL A 1 139 ? -13.425 0.686 3.902 1.00 98.00 139 VAL A N 1
ATOM 1059 C CA . VAL A 1 139 ? -12.389 -0.352 3.999 1.00 98.00 139 VAL A CA 1
ATOM 1060 C C . VAL A 1 139 ? -11.078 0.303 4.420 1.00 98.00 139 VAL A C 1
ATOM 1062 O O . VAL A 1 139 ? -10.527 1.085 3.650 1.00 98.00 139 VAL A O 1
ATOM 1065 N N . TYR A 1 140 ? -10.585 -0.011 5.618 1.00 97.94 140 TYR A N 1
ATOM 1066 C CA . TYR A 1 140 ? -9.324 0.521 6.142 1.00 97.94 140 TYR A CA 1
ATOM 1067 C C . TYR A 1 140 ? -8.171 -0.478 5.984 1.00 97.94 140 TYR A C 1
ATOM 1069 O O . TYR A 1 140 ? -8.356 -1.693 6.063 1.00 97.94 140 TYR A O 1
ATOM 1077 N N . ASP A 1 141 ? -6.963 0.038 5.773 1.00 98.25 141 ASP A N 1
ATOM 1078 C CA . ASP A 1 141 ? -5.725 -0.743 5.826 1.00 98.25 141 ASP A CA 1
ATOM 1079 C C . ASP A 1 141 ? -5.202 -0.953 7.264 1.00 98.25 141 ASP A C 1
ATOM 1081 O O . ASP A 1 141 ? -5.847 -0.620 8.255 1.00 98.25 141 ASP A O 1
ATOM 1085 N N . THR A 1 142 ? -3.997 -1.522 7.395 1.00 97.50 142 THR A N 1
ATOM 1086 C CA . THR A 1 142 ? -3.338 -1.721 8.696 1.00 97.50 142 THR A CA 1
ATOM 1087 C C . THR A 1 142 ? -1.843 -1.390 8.624 1.00 97.50 142 THR A C 1
ATOM 1089 O O . THR A 1 142 ? -1.315 -0.956 7.601 1.00 97.50 142 THR A O 1
ATOM 1092 N N . ARG A 1 143 ? -1.110 -1.634 9.719 1.00 97.38 143 ARG A N 1
ATOM 1093 C CA . ARG A 1 143 ? 0.364 -1.585 9.754 1.00 97.38 143 ARG A CA 1
ATOM 1094 C C . ARG A 1 143 ? 1.043 -2.891 9.313 1.00 97.38 143 ARG A C 1
ATOM 1096 O O . ARG A 1 143 ? 2.278 -2.942 9.322 1.00 97.38 143 ARG A O 1
ATOM 1103 N N . LYS A 1 144 ? 0.269 -3.922 8.939 1.00 98.00 144 LYS A N 1
ATOM 1104 C CA . LYS A 1 144 ? 0.747 -5.216 8.410 1.00 98.00 144 LYS A CA 1
ATOM 1105 C C . LYS A 1 144 ? 1.179 -5.063 6.947 1.00 98.00 144 LYS A C 1
ATOM 1107 O O . LYS A 1 144 ? 0.612 -5.657 6.040 1.00 98.00 144 LYS A O 1
ATOM 1112 N N . THR A 1 145 ? 2.161 -4.201 6.747 1.00 98.38 145 THR A N 1
ATOM 1113 C CA . THR A 1 145 ? 2.719 -3.810 5.452 1.00 98.38 145 THR A CA 1
ATOM 1114 C C . THR A 1 145 ? 4.100 -4.418 5.276 1.00 98.38 145 THR A C 1
ATOM 1116 O O . THR A 1 145 ? 4.762 -4.768 6.261 1.00 98.38 145 THR A O 1
ATOM 1119 N N . THR A 1 146 ? 4.588 -4.458 4.041 1.00 98.56 146 THR A N 1
ATOM 1120 C CA . THR A 1 146 ? 5.978 -4.836 3.774 1.00 98.56 146 THR A CA 1
ATOM 1121 C C . THR A 1 146 ? 6.921 -3.832 4.462 1.00 98.56 146 THR A C 1
ATOM 1123 O O . THR A 1 146 ? 6.684 -2.618 4.388 1.00 98.56 146 THR A O 1
ATOM 1126 N N . PRO A 1 147 ? 7.970 -4.281 5.180 1.00 97.94 147 PRO A N 1
ATOM 1127 C CA . PRO A 1 147 ? 8.930 -3.376 5.812 1.00 97.94 147 PRO A CA 1
ATOM 1128 C C . PRO A 1 147 ? 9.539 -2.391 4.805 1.00 97.94 147 PRO A C 1
ATOM 1130 O O . PRO A 1 147 ? 9.954 -2.794 3.725 1.00 97.94 147 PRO A O 1
ATOM 1133 N N . GLY A 1 148 ? 9.565 -1.100 5.146 1.00 96.62 148 GLY A N 1
ATOM 1134 C CA . GLY A 1 148 ? 10.029 -0.018 4.262 1.00 96.62 148 GLY A CA 1
ATOM 1135 C C . GLY A 1 148 ? 8.994 0.491 3.249 1.00 96.62 148 GLY A C 1
ATOM 1136 O O . GLY A 1 148 ? 9.058 1.642 2.855 1.00 96.62 148 GLY A O 1
ATOM 1137 N N . TRP A 1 149 ? 7.979 -0.299 2.888 1.00 98.00 149 TRP A N 1
ATOM 1138 C CA . TRP A 1 149 ? 7.015 0.063 1.833 1.00 98.00 149 TRP A CA 1
ATOM 1139 C C . TRP A 1 149 ? 5.739 0.740 2.339 1.00 98.00 149 TRP A C 1
ATOM 1141 O O . TRP A 1 149 ? 4.830 1.018 1.560 1.00 98.00 149 TRP A O 1
ATOM 1151 N N . ARG A 1 150 ? 5.629 0.983 3.649 1.00 97.88 150 ARG A N 1
ATOM 1152 C CA . ARG A 1 150 ? 4.354 1.322 4.296 1.00 97.88 150 ARG A CA 1
ATOM 1153 C C . ARG A 1 150 ? 3.628 2.496 3.642 1.00 97.88 150 ARG A C 1
ATOM 1155 O O . ARG A 1 150 ? 2.431 2.378 3.407 1.00 97.88 150 ARG A O 1
ATOM 1162 N N . ARG A 1 151 ? 4.316 3.605 3.353 1.00 97.44 151 ARG A N 1
ATOM 1163 C CA . ARG A 1 151 ? 3.679 4.776 2.727 1.00 97.44 151 ARG A CA 1
ATOM 1164 C C . ARG A 1 151 ? 3.172 4.474 1.323 1.00 97.44 151 ARG A C 1
ATOM 1166 O O . ARG A 1 151 ? 2.049 4.841 1.004 1.00 97.44 151 ARG A O 1
ATOM 1173 N N . LEU A 1 152 ? 3.952 3.744 0.528 1.00 98.19 152 LEU A N 1
ATOM 1174 C CA . LEU A 1 152 ? 3.572 3.379 -0.832 1.00 98.19 152 LEU A CA 1
ATOM 1175 C C . LEU A 1 152 ? 2.386 2.408 -0.843 1.00 98.19 152 LEU A C 1
ATOM 1177 O O . LEU A 1 152 ? 1.436 2.604 -1.593 1.00 98.19 152 LEU A O 1
ATOM 1181 N N . GLU A 1 153 ? 2.401 1.380 0.010 1.00 98.62 153 GLU A N 1
ATOM 1182 C CA . GLU A 1 153 ? 1.295 0.415 0.088 1.00 98.62 153 GLU A CA 1
ATOM 1183 C C . GLU A 1 153 ? 0.003 1.080 0.579 1.00 98.62 153 GLU A C 1
ATOM 1185 O O . GLU A 1 153 ? -1.068 0.815 0.038 1.00 98.62 153 GLU A O 1
ATOM 1190 N N . LYS A 1 154 ? 0.094 2.000 1.547 1.00 98.50 154 LYS A N 1
ATOM 1191 C CA . LYS A 1 154 ? -1.053 2.791 2.014 1.00 98.50 154 LYS A CA 1
ATOM 1192 C C . LYS A 1 154 ? -1.555 3.781 0.955 1.00 98.50 154 LYS A C 1
ATOM 1194 O O . LYS A 1 154 ? -2.764 3.952 0.810 1.00 98.50 154 LYS A O 1
ATOM 1199 N N . TYR A 1 155 ? -0.665 4.378 0.164 1.00 98.50 155 TYR A N 1
ATOM 1200 C CA . TYR A 1 155 ? -1.054 5.164 -1.010 1.00 98.50 155 TYR A CA 1
ATOM 1201 C C . TYR A 1 155 ? -1.807 4.305 -2.038 1.00 98.50 155 TYR A C 1
ATOM 1203 O O . TYR A 1 155 ? -2.873 4.694 -2.507 1.00 98.50 155 TYR A O 1
ATOM 1211 N N . ALA A 1 156 ? -1.328 3.091 -2.321 1.00 98.56 156 ALA A N 1
ATOM 1212 C CA . ALA A 1 156 ? -2.011 2.169 -3.228 1.00 98.56 156 ALA A CA 1
ATOM 1213 C C . ALA A 1 156 ? -3.413 1.766 -2.733 1.00 98.56 156 ALA A C 1
ATOM 1215 O O . ALA A 1 156 ? -4.340 1.672 -3.537 1.00 98.56 156 ALA A O 1
ATOM 1216 N N . VAL A 1 157 ? -3.607 1.593 -1.419 1.00 98.75 157 VAL A N 1
ATOM 1217 C CA . VAL A 1 157 ? -4.944 1.392 -0.827 1.00 98.75 157 VAL A CA 1
ATOM 1218 C C . VAL A 1 157 ? -5.871 2.565 -1.166 1.00 98.75 157 VAL A C 1
ATOM 1220 O O . VAL A 1 157 ? -7.007 2.341 -1.585 1.00 98.75 157 VAL A O 1
ATOM 1223 N N . ARG A 1 158 ? -5.394 3.812 -1.058 1.00 98.19 158 ARG A N 1
ATOM 1224 C CA . ARG A 1 158 ? -6.180 5.004 -1.424 1.00 98.19 158 ARG A CA 1
ATOM 1225 C C . ARG A 1 158 ? -6.515 5.035 -2.911 1.00 98.19 158 ARG A C 1
ATOM 1227 O O . ARG A 1 158 ? -7.656 5.327 -3.257 1.00 98.19 158 ARG A O 1
ATOM 1234 N N . CYS A 1 159 ? -5.575 4.670 -3.785 1.00 98.38 159 CYS A N 1
ATOM 1235 C CA . CYS A 1 159 ? -5.845 4.517 -5.220 1.00 98.38 159 CYS A CA 1
ATOM 1236 C C . CYS A 1 159 ? -6.957 3.491 -5.490 1.00 98.38 159 CYS A C 1
ATOM 1238 O O . CYS A 1 159 ? -7.776 3.695 -6.379 1.00 98.38 159 CYS A O 1
ATOM 1240 N N . GLY A 1 160 ? -7.027 2.415 -4.701 1.00 98.31 160 GLY A N 1
ATOM 1241 C CA . GLY A 1 160 ? -8.107 1.426 -4.763 1.00 98.31 160 GLY A CA 1
ATOM 1242 C C . GLY A 1 160 ? -9.439 1.872 -4.147 1.00 98.31 160 GLY A C 1
ATOM 1243 O O . GLY A 1 160 ? -10.376 1.080 -4.107 1.00 98.31 160 GLY A O 1
ATOM 1244 N N . GLY A 1 161 ? -9.542 3.101 -3.634 1.00 97.94 161 GLY A N 1
ATOM 1245 C CA . GLY A 1 161 ? -10.739 3.624 -2.966 1.00 97.94 161 GLY A CA 1
ATOM 1246 C C . GLY A 1 161 ? -10.881 3.221 -1.494 1.00 97.94 161 GLY A C 1
ATOM 1247 O O . GLY A 1 161 ? -11.921 3.481 -0.891 1.00 97.94 161 GLY A O 1
ATOM 1248 N N . GLY A 1 162 ? -9.865 2.579 -0.912 1.00 98.06 162 GLY A N 1
ATOM 1249 C CA . GLY A 1 162 ? -9.807 2.319 0.523 1.00 98.06 162 GLY A CA 1
ATOM 1250 C C . GLY A 1 162 ? -9.421 3.565 1.320 1.00 98.06 162 GLY A C 1
ATOM 1251 O O . GLY A 1 162 ? -9.125 4.623 0.765 1.00 98.06 162 GLY A O 1
ATOM 1252 N N . MET A 1 163 ? -9.397 3.417 2.639 1.00 97.88 163 MET A N 1
ATOM 1253 C CA . MET A 1 163 ? -9.017 4.442 3.607 1.00 97.88 163 MET A CA 1
ATOM 1254 C C . MET A 1 163 ? -7.751 4.016 4.349 1.00 97.88 163 MET A C 1
ATOM 1256 O O . MET A 1 163 ? -7.498 2.828 4.568 1.00 97.88 163 MET A O 1
ATOM 1260 N N . ASN A 1 164 ? -6.950 4.987 4.769 1.00 97.81 164 ASN A N 1
ATOM 1261 C CA . ASN A 1 164 ? -5.805 4.724 5.623 1.00 97.81 164 ASN A CA 1
ATOM 1262 C C . ASN A 1 164 ? -6.224 4.741 7.087 1.00 97.81 164 ASN A C 1
ATOM 1264 O O . ASN A 1 164 ? -6.848 5.694 7.541 1.00 97.81 164 ASN A O 1
ATOM 1268 N N . HIS A 1 165 ? -5.837 3.701 7.823 1.00 96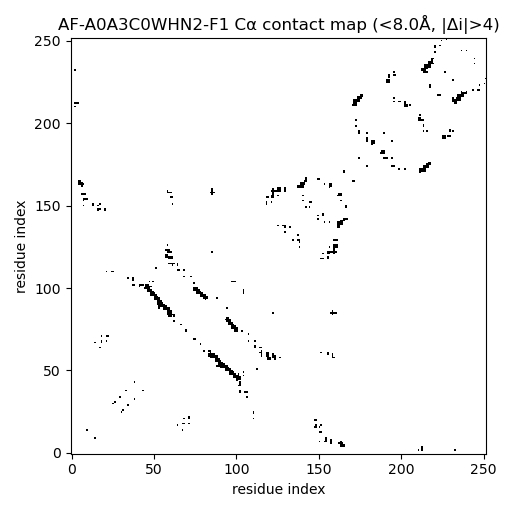.94 165 HIS A N 1
ATOM 1269 C CA . HIS A 1 165 ? -5.713 3.736 9.281 1.00 96.94 165 HIS A CA 1
ATOM 1270 C C . HIS A 1 165 ? -4.391 4.429 9.658 1.00 96.94 165 HIS A C 1
ATOM 1272 O O . HIS A 1 165 ? -3.607 4.811 8.777 1.00 96.94 165 HIS A O 1
ATOM 1278 N N . ARG A 1 166 ? -4.076 4.533 10.952 1.00 94.94 166 ARG A N 1
ATOM 1279 C CA . ARG A 1 166 ? -2.844 5.162 11.451 1.00 94.94 166 ARG A CA 1
ATOM 1280 C C . ARG A 1 166 ? -1.588 4.677 10.715 1.00 94.94 166 ARG A C 1
ATOM 1282 O O . ARG A 1 166 ? -1.402 3.478 10.458 1.00 94.94 166 ARG A O 1
ATOM 1289 N N . ILE A 1 167 ? -0.689 5.600 10.389 1.00 93.94 167 ILE A N 1
ATOM 1290 C CA . ILE A 1 167 ? 0.551 5.302 9.654 1.00 93.94 167 ILE A CA 1
ATOM 1291 C C . ILE A 1 167 ? 1.523 4.502 10.511 1.00 93.94 167 ILE A C 1
ATOM 1293 O O . ILE A 1 167 ? 2.113 3.510 10.076 1.00 93.94 167 ILE A O 1
ATOM 1297 N N . GLY A 1 168 ? 1.691 4.919 11.756 1.00 94.38 168 GLY A N 1
ATOM 1298 C CA . GLY A 1 168 ? 2.639 4.330 12.682 1.00 94.38 168 GLY A CA 1
ATOM 1299 C C . GLY A 1 168 ? 2.161 4.455 14.116 1.00 94.38 168 GLY A C 1
ATOM 1300 O O . GLY A 1 168 ? 1.072 4.944 14.393 1.00 94.38 168 GLY A O 1
ATOM 1301 N N . LEU A 1 169 ? 3.008 4.015 15.044 1.00 93.69 169 LEU A N 1
ATOM 1302 C CA . LEU A 1 169 ? 2.736 4.151 16.478 1.00 93.69 169 LEU A CA 1
ATOM 1303 C C . LEU A 1 169 ? 2.673 5.618 16.929 1.00 93.69 169 LEU A C 1
ATOM 1305 O O . LEU A 1 169 ? 2.081 5.908 17.955 1.00 93.69 169 LEU A O 1
ATOM 1309 N N . HIS A 1 170 ? 3.273 6.527 16.158 1.00 90.94 170 HIS A N 1
ATOM 1310 C CA . HIS A 1 170 ? 3.297 7.958 16.440 1.00 90.94 170 HIS A CA 1
ATOM 1311 C C . HIS A 1 170 ? 2.007 8.683 16.037 1.00 90.94 170 HIS A C 1
ATOM 1313 O O . HIS A 1 170 ? 1.901 9.869 16.315 1.00 90.94 170 HIS A O 1
ATOM 1319 N N . ASP A 1 171 ? 1.090 8.042 15.314 1.00 90.19 171 ASP A N 1
ATOM 1320 C CA . ASP A 1 171 ? 0.006 8.726 14.592 1.00 90.19 171 ASP A CA 1
ATOM 1321 C C . ASP A 1 171 ? -1.330 8.684 15.356 1.00 90.19 171 ASP A C 1
ATOM 1323 O O . ASP A 1 171 ? -2.098 9.632 15.303 1.00 90.19 171 ASP A O 1
ATOM 1327 N N . ALA A 1 172 ? -1.567 7.621 16.131 1.00 93.69 172 ALA A N 1
ATOM 1328 C CA . ALA A 1 172 ? -2.734 7.481 17.002 1.00 93.69 172 ALA A CA 1
ATOM 1329 C C . ALA A 1 172 ? -2.450 6.529 18.169 1.00 93.69 172 ALA A C 1
ATOM 1331 O O . ALA A 1 172 ? -1.653 5.583 18.035 1.00 93.69 172 ALA A O 1
ATOM 1332 N N . ILE A 1 173 ? -3.145 6.745 19.287 1.00 94.31 173 ILE A N 1
ATOM 1333 C CA . ILE A 1 173 ? -3.115 5.850 20.443 1.00 94.31 173 ILE A CA 1
ATOM 1334 C C . ILE A 1 173 ? -4.104 4.713 20.182 1.00 94.31 173 ILE A C 1
ATOM 1336 O O . ILE A 1 173 ? -5.248 4.949 19.824 1.00 94.31 173 ILE A O 1
ATOM 1340 N N . MET A 1 174 ? -3.648 3.471 20.350 1.00 93.19 174 MET A N 1
ATOM 1341 C CA . MET A 1 174 ? -4.487 2.281 20.194 1.00 93.19 174 MET A CA 1
ATOM 1342 C C . MET A 1 174 ? -4.239 1.350 21.373 1.00 93.19 174 MET A C 1
ATOM 1344 O O . MET A 1 174 ? -3.166 0.741 21.466 1.00 93.19 174 MET A O 1
ATOM 1348 N N . ILE A 1 175 ? -5.205 1.277 22.278 1.00 91.81 175 ILE A N 1
ATOM 1349 C CA . ILE A 1 175 ? -5.165 0.431 23.468 1.00 91.81 175 ILE A CA 1
ATOM 1350 C C . ILE A 1 175 ? -5.570 -0.992 23.059 1.00 91.81 175 ILE A C 1
ATOM 1352 O O . ILE A 1 175 ? -6.420 -1.180 22.199 1.00 91.81 175 ILE A O 1
ATOM 1356 N N . LYS A 1 176 ? -4.900 -1.991 23.638 1.00 86.88 176 LYS A N 1
ATOM 1357 C CA . LYS A 1 176 ? -5.065 -3.426 23.362 1.00 86.88 176 LYS A CA 1
ATOM 1358 C C . LYS A 1 176 ? -4.945 -4.168 24.682 1.00 86.88 176 LYS A C 1
ATOM 1360 O O . LYS A 1 176 ? -4.253 -3.667 25.575 1.00 86.88 176 LYS A O 1
ATOM 1365 N N . ASP A 1 177 ? -5.458 -5.388 24.757 1.00 76.81 177 ASP A N 1
ATOM 1366 C CA . ASP A 1 177 ? -5.367 -6.218 25.966 1.00 76.81 177 ASP A CA 1
ATOM 1367 C C . ASP A 1 177 ? -3.927 -6.428 26.444 1.00 76.81 177 ASP A C 1
ATOM 1369 O O . ASP A 1 177 ? -3.641 -6.359 27.638 1.00 7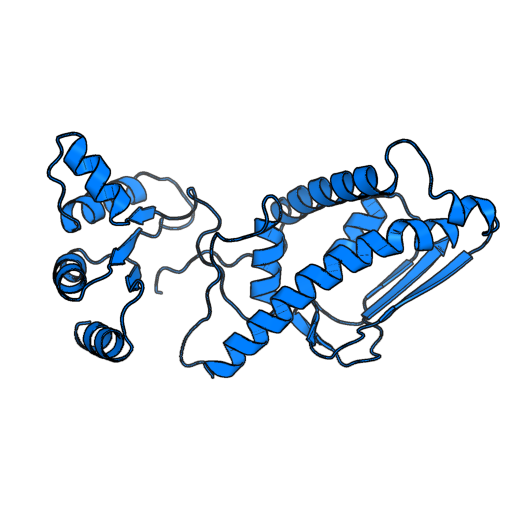6.81 177 ASP A O 1
ATOM 1373 N N . ASN A 1 178 ? -2.975 -6.565 25.518 1.00 77.38 178 ASN A N 1
ATOM 1374 C CA . ASN A 1 178 ? -1.556 -6.688 25.864 1.00 77.38 178 ASN A CA 1
ATOM 1375 C C . ASN A 1 178 ? -1.019 -5.475 26.644 1.00 77.38 178 ASN A C 1
ATOM 1377 O O . ASN A 1 178 ? -0.147 -5.636 27.497 1.00 77.38 178 ASN A O 1
ATOM 1381 N N . HIS A 1 179 ? -1.517 -4.265 26.366 1.00 78.81 179 HIS A N 1
ATOM 1382 C CA . HIS A 1 179 ? -1.096 -3.066 27.092 1.00 78.81 179 HIS A CA 1
ATOM 1383 C C . HIS A 1 179 ? -1.601 -3.100 28.538 1.00 78.81 179 HIS A C 1
ATOM 1385 O O . HIS A 1 179 ? -0.836 -2.802 29.453 1.00 78.81 179 HIS A O 1
ATOM 1391 N N . LEU A 1 180 ? -2.853 -3.521 28.748 1.00 74.25 180 LEU A N 1
ATOM 1392 C CA . LEU A 1 180 ? -3.424 -3.676 30.087 1.00 74.25 180 LEU A CA 1
ATOM 1393 C C . LEU A 1 180 ? -2.733 -4.790 30.874 1.00 74.25 180 LEU A C 1
ATOM 1395 O O . LEU A 1 180 ? -2.343 -4.579 32.018 1.00 74.25 180 LEU A O 1
ATOM 1399 N N . ALA A 1 181 ? -2.515 -5.951 30.252 1.00 73.06 181 ALA A N 1
ATOM 1400 C CA . ALA A 1 181 ? -1.861 -7.086 30.895 1.00 73.06 181 ALA A CA 1
ATOM 1401 C C . ALA A 1 181 ? -0.459 -6.721 31.417 1.00 73.06 181 ALA A C 1
ATOM 1403 O O . ALA A 1 181 ? -0.101 -7.068 32.545 1.00 73.06 181 ALA A O 1
ATOM 1404 N N . ILE A 1 182 ? 0.320 -5.972 30.626 1.00 74.62 182 ILE A N 1
ATOM 1405 C CA . ILE A 1 182 ? 1.654 -5.507 31.029 1.00 74.62 182 ILE A CA 1
ATOM 1406 C C . ILE A 1 182 ? 1.556 -4.477 32.162 1.00 74.62 182 ILE A C 1
ATOM 1408 O O . ILE A 1 182 ? 2.270 -4.614 33.155 1.00 74.62 182 ILE A O 1
ATOM 1412 N N . SER A 1 183 ? 0.658 -3.494 32.067 1.00 71.31 183 SER A N 1
ATOM 1413 C CA . SER A 1 183 ? 0.440 -2.498 33.128 1.00 71.31 183 SER A CA 1
ATOM 1414 C C . SER A 1 183 ? 0.042 -3.131 34.468 1.00 71.31 183 SER A C 1
ATOM 1416 O O . SER A 1 183 ? 0.629 -2.806 35.503 1.00 71.31 183 SER A O 1
ATOM 1418 N N . ASN A 1 184 ? -0.862 -4.112 34.434 1.00 66.94 184 ASN A N 1
ATOM 1419 C CA . ASN A 1 184 ? -1.327 -4.843 35.614 1.00 66.94 184 ASN A CA 1
ATOM 1420 C C . ASN A 1 184 ? -0.208 -5.705 36.214 1.00 66.94 184 ASN A C 1
ATOM 1422 O O . ASN A 1 184 ? -0.031 -5.741 37.432 1.00 66.94 184 ASN A O 1
ATOM 1426 N N . SER A 1 185 ? 0.630 -6.322 35.371 1.00 67.19 185 SER A N 1
ATOM 1427 C CA . SER A 1 185 ? 1.825 -7.045 35.831 1.00 67.19 185 SER A CA 1
ATOM 1428 C C . SER A 1 185 ? 2.887 -6.129 36.461 1.00 67.19 185 SER A C 1
ATOM 1430 O O . SER A 1 185 ? 3.674 -6.576 37.295 1.00 67.19 185 SER A O 1
ATOM 1432 N N . ALA A 1 186 ? 2.882 -4.838 36.112 1.00 66.25 186 ALA A N 1
ATOM 1433 C CA . ALA A 1 186 ? 3.785 -3.816 36.635 1.00 66.25 186 ALA A CA 1
ATOM 1434 C C . ALA A 1 186 ? 3.245 -3.095 37.891 1.00 66.25 186 ALA A C 1
ATOM 1436 O O . ALA A 1 186 ? 3.806 -2.080 38.297 1.00 66.25 186 ALA A O 1
ATOM 1437 N N . SER A 1 187 ? 2.230 -3.657 38.565 1.00 60.19 187 SER A N 1
ATOM 1438 C CA . SER A 1 187 ? 1.603 -3.146 39.806 1.00 60.19 187 SER A CA 1
ATOM 1439 C C . SER A 1 187 ? 0.664 -1.947 39.641 1.00 60.19 187 SER A C 1
ATOM 1441 O O . SER A 1 187 ? 0.362 -1.273 40.627 1.00 60.19 187 SER A O 1
ATOM 1443 N N . VAL A 1 188 ? 0.178 -1.680 38.428 1.00 64.69 188 VAL A N 1
ATOM 1444 C CA . VAL A 1 188 ? -0.891 -0.703 38.200 1.00 64.69 188 VAL A CA 1
ATOM 1445 C C . VAL A 1 188 ? -2.142 -1.481 37.819 1.00 64.69 188 VAL A C 1
ATOM 1447 O O . VAL A 1 188 ? -2.226 -1.923 36.687 1.00 64.69 188 VAL A O 1
ATOM 1450 N N . ASP A 1 189 ? -3.074 -1.699 38.751 1.00 70.19 189 ASP A N 1
ATOM 1451 C CA . ASP A 1 189 ? -4.363 -2.361 38.476 1.00 70.19 189 ASP A CA 1
ATOM 1452 C C . ASP A 1 189 ? -5.249 -1.424 37.630 1.00 70.19 189 ASP A C 1
ATOM 1454 O O . ASP A 1 189 ? -6.072 -0.666 38.145 1.00 70.19 189 ASP A O 1
ATOM 1458 N N . LEU A 1 190 ? -4.955 -1.372 36.330 1.00 79.69 190 LEU A N 1
ATOM 1459 C CA . LEU A 1 190 ? -5.550 -0.480 35.346 1.00 79.69 190 LEU A CA 1
ATOM 1460 C C . LEU A 1 190 ? -6.729 -1.168 34.668 1.00 79.69 190 LEU A C 1
ATOM 1462 O O . LEU A 1 190 ? -6.584 -2.145 33.931 1.00 79.69 190 LEU A O 1
ATOM 1466 N N . THR A 1 191 ? -7.905 -0.586 34.860 1.00 83.19 191 THR A N 1
ATOM 1467 C CA . THR A 1 191 ? -9.089 -0.903 34.057 1.00 83.19 191 THR A CA 1
ATOM 1468 C C . THR A 1 191 ? -8.976 -0.288 32.656 1.00 83.19 191 THR A C 1
ATOM 1470 O O . THR A 1 191 ? -8.289 0.719 32.457 1.00 83.19 191 THR A O 1
ATOM 1473 N N . MET A 1 192 ? -9.700 -0.841 31.677 1.00 83.50 192 MET A N 1
ATOM 1474 C CA . MET A 1 192 ? -9.727 -0.306 30.306 1.00 83.50 192 MET A CA 1
ATOM 1475 C C . MET A 1 192 ? -10.199 1.160 30.266 1.00 83.50 192 MET A C 1
ATOM 1477 O O . MET A 1 192 ? -9.619 1.986 29.565 1.00 83.50 192 MET A O 1
ATOM 1481 N N . ARG A 1 193 ? -11.186 1.519 31.098 1.00 84.69 193 ARG A N 1
ATOM 1482 C CA . ARG A 1 193 ? -11.668 2.900 31.255 1.00 84.69 193 ARG A CA 1
ATOM 1483 C C . ARG A 1 193 ? -10.566 3.861 31.703 1.00 84.69 193 ARG A C 1
ATOM 1485 O O . ARG A 1 193 ? -10.383 4.906 31.087 1.00 84.69 193 ARG A O 1
ATOM 1492 N N . GLN A 1 194 ? -9.799 3.493 32.729 1.00 87.56 194 GLN A N 1
ATOM 1493 C CA . GLN A 1 194 ? -8.678 4.313 33.202 1.00 87.56 194 GLN A CA 1
ATOM 1494 C C . GLN A 1 194 ? -7.579 4.437 32.139 1.00 87.56 194 GLN A C 1
ATOM 1496 O O . GLN A 1 194 ? -6.986 5.504 31.990 1.00 87.56 194 GLN A O 1
ATOM 1501 N N . ALA A 1 195 ? -7.330 3.381 31.356 1.00 89.50 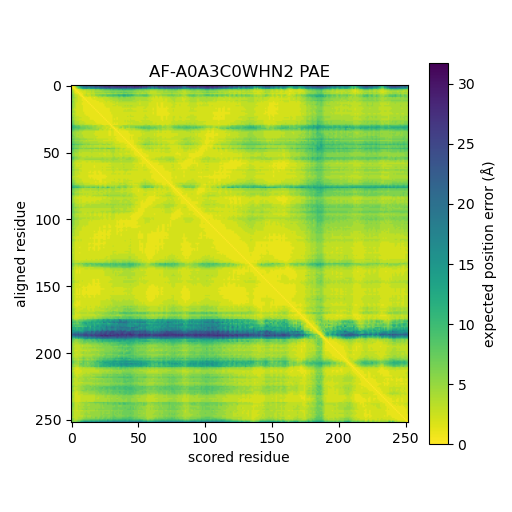195 ALA A N 1
ATOM 1502 C CA . ALA A 1 195 ? -6.387 3.447 30.242 1.00 89.50 195 ALA A CA 1
ATOM 1503 C C . ALA A 1 195 ? -6.840 4.442 29.156 1.00 89.50 195 ALA A C 1
ATOM 1505 O O . ALA A 1 195 ? -6.010 5.199 28.650 1.00 89.50 195 ALA A O 1
ATOM 1506 N N . ILE A 1 196 ? -8.140 4.498 28.841 1.00 91.56 196 ILE A N 1
ATOM 1507 C CA . ILE A 1 196 ? -8.715 5.479 27.902 1.00 91.56 196 ILE A CA 1
ATOM 1508 C C . ILE A 1 196 ? -8.571 6.909 28.447 1.00 91.56 196 ILE A C 1
ATOM 1510 O O . ILE A 1 196 ? -8.141 7.803 27.717 1.00 91.56 196 ILE A O 1
ATOM 1514 N N . GLU A 1 197 ? -8.852 7.140 29.732 1.00 90.31 197 GLU A N 1
ATOM 1515 C CA . GLU A 1 197 ? -8.673 8.454 30.373 1.00 90.31 197 GLU A CA 1
ATOM 1516 C C . GLU A 1 197 ? -7.207 8.920 30.336 1.00 90.31 197 GLU A C 1
ATOM 1518 O O . GLU A 1 197 ? -6.908 10.063 29.979 1.00 90.31 197 GLU A O 1
ATOM 1523 N N . MET A 1 198 ? -6.264 8.024 30.644 1.00 91.00 198 MET A N 1
ATOM 1524 C CA . MET A 1 198 ? -4.828 8.306 30.545 1.00 91.00 198 MET A CA 1
ATOM 1525 C C . MET A 1 198 ? -4.390 8.588 29.103 1.00 91.00 198 MET A C 1
ATOM 1527 O O . MET A 1 198 ? -3.583 9.494 28.866 1.00 91.00 198 MET A O 1
ATOM 1531 N N . ALA A 1 199 ? -4.927 7.840 28.136 1.00 92.56 199 ALA A N 1
ATOM 1532 C CA . ALA A 1 199 ? -4.672 8.059 26.719 1.00 92.56 199 ALA A CA 1
ATOM 1533 C C . ALA A 1 199 ? -5.186 9.426 26.258 1.00 92.56 199 ALA A C 1
ATOM 1535 O O . ALA A 1 199 ? -4.446 10.137 25.587 1.00 92.56 199 ALA A O 1
ATOM 1536 N N . ARG A 1 200 ? -6.386 9.840 26.681 1.00 91.50 200 ARG A N 1
ATOM 1537 C CA . ARG A 1 200 ? -6.946 11.171 26.388 1.00 91.50 200 ARG A CA 1
ATOM 1538 C C . ARG A 1 200 ? -6.098 12.303 26.965 1.00 91.50 200 ARG A C 1
ATOM 1540 O O . ARG A 1 200 ? -5.801 13.259 26.257 1.00 91.50 200 ARG A O 1
ATOM 1547 N N . ASN A 1 201 ? -5.643 12.179 28.212 1.00 91.81 201 ASN A N 1
ATOM 1548 C CA . ASN A 1 201 ? -4.741 13.171 28.812 1.00 91.81 201 ASN A CA 1
ATOM 1549 C C . ASN A 1 201 ? -3.411 13.266 28.050 1.00 91.81 201 ASN A C 1
ATOM 1551 O O . ASN A 1 201 ? -2.887 14.357 27.838 1.00 91.81 201 ASN A O 1
ATOM 1555 N N . THR A 1 202 ? -2.884 12.123 27.604 1.00 92.75 202 THR A N 1
ATOM 1556 C CA . THR A 1 202 ? -1.672 12.080 26.778 1.00 92.75 202 THR A CA 1
ATOM 1557 C C . THR A 1 202 ? -1.915 12.722 25.412 1.00 92.75 202 THR A C 1
ATOM 1559 O O . THR A 1 202 ? -1.144 13.588 25.008 1.00 92.75 202 THR A O 1
ATOM 1562 N N . ALA A 1 203 ? -3.002 12.358 24.729 1.00 91.69 203 ALA A N 1
ATOM 1563 C CA . ALA A 1 203 ? -3.419 12.929 23.451 1.00 91.69 203 ALA A CA 1
ATOM 1564 C C . ALA A 1 203 ? -3.541 14.460 23.516 1.00 91.69 203 ALA A C 1
ATOM 1566 O O . ALA A 1 203 ? -2.968 15.145 22.677 1.00 91.69 203 ALA A O 1
ATOM 1567 N N . ALA A 1 204 ? -4.183 14.994 24.560 1.00 90.38 204 ALA A N 1
ATOM 1568 C CA . ALA A 1 204 ? -4.349 16.434 24.770 1.00 90.38 204 ALA A CA 1
ATOM 1569 C C . ALA A 1 204 ? -3.026 17.180 25.039 1.00 90.38 204 ALA A C 1
ATOM 1571 O O . ALA A 1 204 ? -2.957 18.393 24.863 1.00 90.38 204 ALA A O 1
ATOM 1572 N N . SER A 1 205 ? -1.979 16.473 25.479 1.00 91.94 205 SER A N 1
ATOM 1573 C CA . SER A 1 205 ? -0.649 17.056 25.707 1.00 91.94 205 SER A CA 1
ATOM 1574 C C . SER A 1 205 ? 0.229 17.105 24.451 1.00 91.94 205 SER A C 1
ATOM 1576 O O . SER A 1 205 ? 1.281 17.743 24.463 1.00 91.94 205 SER A O 1
ATOM 1578 N N . ILE A 1 206 ? -0.171 16.420 23.374 1.00 90.38 206 ILE A N 1
ATOM 1579 C CA . ILE A 1 206 ? 0.580 16.368 22.120 1.00 90.38 206 ILE A CA 1
ATOM 1580 C C . ILE A 1 206 ? 0.167 17.554 21.243 1.00 90.38 206 ILE A C 1
ATOM 1582 O O . ILE A 1 206 ? -0.939 17.591 20.714 1.00 90.38 206 ILE A O 1
ATOM 1586 N N . GLU A 1 207 ? 1.078 18.506 21.039 1.00 87.00 207 GLU A N 1
ATOM 1587 C CA . GLU A 1 207 ? 0.859 19.634 20.126 1.00 87.00 207 GLU A CA 1
ATOM 1588 C C . GLU A 1 207 ? 0.935 19.172 18.661 1.00 87.00 207 GLU A C 1
ATOM 1590 O O . GLU A 1 207 ? 2.014 18.857 18.148 1.00 87.00 207 GLU A O 1
ATOM 1595 N N . ARG A 1 208 ? -0.221 19.112 17.987 1.00 84.56 208 ARG A N 1
ATOM 1596 C CA . ARG A 1 208 ? -0.368 18.781 16.561 1.00 84.56 208 ARG A CA 1
ATOM 1597 C C . ARG A 1 208 ? -1.519 19.550 15.925 1.00 84.56 208 ARG A C 1
ATOM 1599 O O . ARG A 1 208 ? -2.438 19.982 16.609 1.00 84.56 208 ARG A O 1
ATOM 1606 N N . ASP A 1 209 ? -1.484 19.639 14.598 1.00 81.75 209 ASP A N 1
ATOM 1607 C CA . ASP A 1 209 ? -2.545 20.267 13.798 1.00 81.75 209 ASP A CA 1
ATOM 1608 C C . ASP A 1 209 ? -3.883 19.508 13.859 1.00 81.75 209 ASP A C 1
ATOM 1610 O O . ASP A 1 209 ? -4.928 20.068 13.531 1.00 81.75 209 ASP A O 1
ATOM 1614 N N . GLN A 1 210 ? -3.856 18.229 14.245 1.00 82.69 210 GLN A N 1
ATOM 1615 C CA . GLN A 1 210 ? -5.031 17.372 14.391 1.00 82.69 210 GLN A CA 1
ATOM 1616 C C . GLN A 1 210 ? -4.989 16.644 15.731 1.00 82.69 210 GLN A C 1
ATOM 1618 O O . GLN A 1 210 ? -3.919 16.212 16.173 1.00 82.69 210 GLN A O 1
ATOM 1623 N N . ASP A 1 211 ? -6.167 16.481 16.334 1.00 86.81 211 ASP A N 1
ATOM 1624 C CA . ASP A 1 211 ? -6.336 15.730 17.573 1.00 86.81 211 ASP A CA 1
ATOM 1625 C C . ASP A 1 211 ? -5.871 14.279 17.396 1.00 86.81 211 ASP A C 1
ATOM 1627 O O . ASP A 1 211 ? -6.132 13.626 16.381 1.00 86.81 211 ASP A O 1
ATOM 1631 N N . VAL A 1 212 ? -5.171 13.759 18.405 1.00 91.88 212 VAL A N 1
ATOM 1632 C CA . VAL A 1 212 ? -4.700 12.373 18.401 1.00 91.88 212 VAL A CA 1
ATOM 1633 C C . VAL A 1 212 ? -5.867 11.446 18.720 1.00 91.88 212 VAL A C 1
ATOM 1635 O O . VAL A 1 212 ? -6.392 11.467 19.830 1.00 91.88 212 VAL A O 1
ATOM 1638 N N . ILE A 1 213 ? -6.214 10.591 17.760 1.00 94.88 213 ILE A N 1
ATOM 1639 C CA . ILE A 1 213 ? -7.256 9.570 17.911 1.00 94.88 213 ILE A CA 1
ATOM 1640 C C . ILE A 1 213 ? -6.876 8.592 19.027 1.00 94.88 213 ILE A C 1
ATOM 1642 O O . ILE A 1 213 ? -5.758 8.058 19.050 1.00 94.88 213 ILE A O 1
ATOM 1646 N N . VAL A 1 214 ? -7.830 8.333 19.919 1.00 95.06 214 VAL A N 1
ATOM 1647 C CA . VAL A 1 214 ? -7.784 7.292 20.944 1.00 95.06 214 VAL A CA 1
ATOM 1648 C C . VAL A 1 214 ? -8.709 6.150 20.536 1.00 95.06 214 VAL A C 1
ATOM 1650 O O . VAL A 1 214 ? -9.930 6.219 20.667 1.00 95.06 214 VAL A O 1
ATOM 1653 N N . GLU A 1 215 ? -8.101 5.074 20.054 1.00 95.62 215 GLU A N 1
ATOM 1654 C CA . GLU A 1 215 ? -8.770 3.831 19.684 1.00 95.62 215 GLU A CA 1
ATOM 1655 C C . GLU A 1 215 ? -8.576 2.765 20.770 1.00 95.62 215 GLU A C 1
ATOM 1657 O O . GLU A 1 215 ? -7.509 2.675 21.388 1.00 95.62 215 GLU A O 1
ATOM 1662 N N . VAL A 1 216 ? -9.584 1.923 20.988 1.00 95.00 216 VAL A N 1
ATOM 1663 C CA . VAL A 1 216 ? -9.506 0.768 21.892 1.00 95.00 216 VAL A CA 1
ATOM 1664 C C . VAL A 1 216 ? -9.933 -0.507 21.175 1.00 95.00 216 VAL A C 1
ATOM 1666 O O . VAL A 1 216 ? -10.929 -0.522 20.463 1.00 95.00 216 VAL A O 1
ATOM 1669 N N . GLU A 1 217 ? -9.160 -1.572 21.348 1.00 94.62 217 GLU A N 1
ATOM 1670 C CA . GLU A 1 217 ? -9.481 -2.922 20.886 1.00 94.62 217 GLU A CA 1
ATOM 1671 C C . GLU A 1 217 ? -10.219 -3.677 21.992 1.00 94.62 217 GLU A C 1
ATOM 1673 O O . GLU A 1 217 ? -9.773 -3.656 23.141 1.00 94.62 217 GLU A O 1
ATOM 1678 N N . VAL A 1 218 ? -11.337 -4.311 21.638 1.00 93.31 218 VAL A N 1
ATOM 1679 C CA . VAL A 1 218 ? -12.120 -5.180 22.523 1.00 93.31 218 VAL A CA 1
ATOM 1680 C C . VAL A 1 218 ? -12.461 -6.484 21.807 1.00 93.31 218 VAL A C 1
ATOM 1682 O O . VAL A 1 218 ? -12.761 -6.477 20.612 1.00 93.31 218 VAL A O 1
ATOM 1685 N N . ASP A 1 219 ? -12.443 -7.593 22.537 1.00 93.69 219 ASP A N 1
ATOM 1686 C CA . ASP A 1 219 ? -12.706 -8.942 22.021 1.00 93.69 219 ASP A CA 1
ATOM 1687 C C . ASP A 1 219 ? -13.994 -9.577 22.581 1.00 93.69 219 ASP A C 1
ATOM 1689 O O . ASP A 1 219 ? -14.416 -10.636 22.123 1.00 93.69 219 ASP A O 1
ATOM 1693 N N . THR A 1 220 ? -14.673 -8.907 23.522 1.00 93.19 220 THR A N 1
ATOM 1694 C CA . THR A 1 220 ? -15.940 -9.363 24.128 1.00 93.19 220 THR A CA 1
ATOM 1695 C C . THR A 1 220 ? -16.978 -8.241 24.258 1.00 93.19 220 THR A C 1
ATOM 1697 O O . THR A 1 220 ? -16.649 -7.051 24.303 1.00 93.19 220 THR A O 1
ATOM 1700 N N . LEU A 1 221 ? -18.262 -8.611 24.338 1.00 94.94 221 LEU A N 1
ATOM 1701 C CA . LEU A 1 221 ? -19.359 -7.657 24.554 1.00 94.94 221 LEU A CA 1
ATOM 1702 C C . LEU A 1 221 ? -19.342 -7.061 25.970 1.00 94.94 221 LEU A C 1
ATOM 1704 O O . LEU A 1 221 ? -19.763 -5.917 26.162 1.00 94.94 221 LEU A O 1
ATOM 1708 N N . GLU A 1 222 ? -18.830 -7.795 26.964 1.00 92.44 222 GLU A N 1
ATOM 1709 C CA . GLU A 1 222 ? -18.615 -7.247 28.304 1.00 92.44 222 GLU A CA 1
ATOM 1710 C C . GLU A 1 222 ? -17.583 -6.112 28.278 1.00 92.44 222 GLU A C 1
ATOM 1712 O O . GLU A 1 222 ? -17.882 -5.014 28.747 1.00 92.44 222 GLU A O 1
ATOM 1717 N N . GLN A 1 223 ? -16.421 -6.321 27.642 1.00 90.88 223 GLN A N 1
ATOM 1718 C CA . GLN A 1 223 ? -15.424 -5.258 27.467 1.00 90.88 223 GLN A CA 1
ATOM 1719 C C . GLN A 1 223 ? -16.005 -4.053 26.714 1.00 90.88 223 GLN A C 1
ATOM 1721 O O . GLN A 1 223 ? -15.761 -2.912 27.106 1.00 90.88 223 GLN A O 1
ATOM 1726 N N . LEU A 1 224 ? -16.799 -4.285 25.658 1.00 93.62 224 LEU A N 1
ATOM 1727 C CA . LEU A 1 224 ? -17.477 -3.209 24.931 1.00 93.62 224 LEU A CA 1
ATOM 1728 C C . LEU A 1 224 ? -18.378 -2.374 25.860 1.00 93.62 224 LEU A C 1
ATOM 1730 O O . LEU A 1 224 ? -18.320 -1.144 25.841 1.00 93.62 224 LEU A O 1
ATOM 1734 N N . THR A 1 225 ? -19.174 -3.039 26.704 1.00 92.75 225 THR A N 1
ATOM 1735 C CA . THR A 1 225 ? -20.040 -2.382 27.700 1.00 92.75 225 THR A CA 1
ATOM 1736 C C . THR A 1 225 ? -19.233 -1.490 28.645 1.00 92.75 225 THR A C 1
ATOM 1738 O O . THR A 1 225 ? -19.669 -0.387 28.978 1.00 92.75 225 THR A O 1
ATOM 1741 N N . ASP A 1 226 ? -18.045 -1.941 29.044 1.00 88.75 226 ASP A N 1
ATOM 1742 C CA . ASP A 1 226 ? -17.178 -1.219 29.974 1.00 88.75 226 ASP A CA 1
ATOM 1743 C C . ASP A 1 226 ? -16.497 0.007 29.342 1.00 88.75 226 ASP A C 1
ATOM 1745 O O . ASP A 1 226 ? -16.242 0.995 30.042 1.00 88.75 226 ASP A O 1
ATOM 1749 N N . VAL A 1 227 ? -16.208 -0.022 28.033 1.00 91.56 227 VAL A N 1
ATOM 1750 C CA . VAL A 1 227 ? -15.493 1.073 27.344 1.00 91.56 227 VAL A CA 1
ATOM 1751 C C . VAL A 1 227 ? -16.399 2.155 26.772 1.00 91.56 227 VAL A C 1
ATOM 1753 O O . VAL A 1 227 ? -15.960 3.302 26.701 1.00 91.56 227 VAL A O 1
ATOM 1756 N N . ILE A 1 228 ? -17.648 1.845 26.399 1.00 91.81 228 ILE A N 1
ATOM 1757 C CA . ILE A 1 228 ? -18.590 2.836 25.839 1.00 91.81 228 ILE A CA 1
ATOM 1758 C C . ILE A 1 228 ? -18.700 4.089 26.735 1.00 91.81 228 ILE A C 1
ATOM 1760 O O . ILE A 1 228 ? -18.555 5.199 26.219 1.00 91.81 228 ILE A O 1
ATOM 1764 N N . PRO A 1 229 ? -18.855 3.975 28.072 1.00 92.06 229 PRO A N 1
ATOM 1765 C CA . PRO A 1 229 ? -18.962 5.136 28.956 1.00 92.06 229 PRO A CA 1
ATOM 1766 C C . PRO A 1 229 ? -17.672 5.959 29.120 1.00 92.06 229 PRO A C 1
ATOM 1768 O O . PRO A 1 229 ? -17.677 6.931 29.878 1.00 92.06 229 PRO A O 1
ATOM 1771 N N . ALA A 1 230 ? -16.553 5.531 28.527 1.00 89.94 230 ALA A N 1
ATOM 1772 C CA . ALA A 1 230 ? -15.292 6.275 28.461 1.00 89.94 230 ALA A CA 1
ATOM 1773 C C . ALA A 1 230 ? -15.141 7.064 27.144 1.00 89.94 230 ALA A C 1
ATOM 1775 O O . ALA A 1 230 ? -14.155 7.782 26.974 1.00 89.94 230 ALA A O 1
ATOM 1776 N N . GLU A 1 231 ? -16.106 6.916 26.227 1.00 91.50 231 GLU A N 1
ATOM 1777 C CA . GLU A 1 231 ? -16.192 7.606 24.938 1.00 91.50 231 GLU A CA 1
ATOM 1778 C C . GLU A 1 231 ? -14.878 7.555 24.127 1.00 91.50 231 GLU A C 1
ATOM 1780 O O . GLU A 1 231 ? -14.347 8.604 23.774 1.00 91.50 231 GLU A O 1
ATOM 1785 N N . PRO A 1 232 ? -14.271 6.389 23.837 1.00 92.62 232 PRO A N 1
ATOM 1786 C CA . PRO A 1 232 ? -13.140 6.341 22.902 1.00 92.62 232 PRO A CA 1
ATOM 1787 C C . PRO A 1 232 ? -13.551 6.883 21.520 1.00 92.62 232 PRO A C 1
ATOM 1789 O O . PRO A 1 232 ? -14.718 6.794 21.141 1.00 92.62 232 PRO A O 1
ATOM 1792 N N . ASP A 1 233 ? -12.602 7.421 20.746 1.00 94.06 233 ASP A N 1
ATOM 1793 C CA . ASP A 1 233 ? -12.897 7.914 19.392 1.00 94.06 233 ASP A CA 1
ATOM 1794 C C . ASP A 1 233 ? -13.303 6.762 18.458 1.00 94.06 233 ASP A C 1
ATOM 1796 O O . ASP A 1 233 ? -14.173 6.922 17.602 1.00 94.06 233 ASP A O 1
ATOM 1800 N N . ILE A 1 234 ? -12.661 5.596 18.619 1.00 94.88 234 ILE A N 1
ATOM 1801 C CA . ILE A 1 234 ? -12.901 4.381 17.829 1.00 94.88 234 ILE A CA 1
ATOM 1802 C C . ILE A 1 234 ? -12.843 3.151 18.744 1.00 94.88 234 ILE A C 1
ATOM 1804 O O . ILE A 1 234 ? -11.945 3.030 19.580 1.00 94.88 234 ILE A O 1
ATOM 1808 N N . VAL A 1 235 ? -13.766 2.207 18.544 1.00 94.81 235 VAL A N 1
ATOM 1809 C CA . VAL A 1 235 ? -13.709 0.865 19.140 1.00 94.81 235 VAL A CA 1
ATOM 1810 C C . VAL A 1 235 ? -13.494 -0.168 18.035 1.00 94.81 235 VAL A C 1
ATOM 1812 O O . VAL A 1 235 ? -14.299 -0.263 17.108 1.00 94.81 235 VAL A O 1
ATOM 1815 N N . LEU A 1 236 ? -12.412 -0.940 18.128 1.00 95.38 236 LEU A N 1
ATOM 1816 C CA . LEU A 1 236 ? -12.120 -2.066 17.248 1.00 95.38 236 LEU A CA 1
ATOM 1817 C C . LEU A 1 236 ? -12.640 -3.359 17.882 1.00 95.38 236 LEU A C 1
ATOM 1819 O O . LEU A 1 236 ? -12.150 -3.773 18.927 1.00 95.38 236 LEU A O 1
ATOM 1823 N N . LEU A 1 237 ? -13.599 -4.001 17.218 1.00 95.81 237 LEU A N 1
ATOM 1824 C CA . LEU A 1 237 ? -14.152 -5.298 17.610 1.00 95.81 237 LEU A CA 1
ATOM 1825 C C . LEU A 1 237 ? -13.279 -6.418 17.017 1.00 95.81 237 LEU A C 1
ATOM 1827 O O . LEU A 1 237 ? -13.331 -6.660 15.808 1.00 95.81 237 LEU A O 1
ATOM 1831 N N . ASP A 1 238 ? -12.442 -7.062 17.833 1.00 94.88 238 ASP A N 1
ATOM 1832 C CA . ASP A 1 238 ? -11.473 -8.066 17.375 1.00 94.88 238 ASP A CA 1
ATOM 1833 C C . ASP A 1 238 ? -12.057 -9.483 17.409 1.00 94.88 238 ASP A C 1
ATOM 1835 O O . ASP A 1 238 ? -12.559 -9.946 18.425 1.00 94.88 238 ASP A O 1
ATOM 1839 N N . ASN A 1 239 ? -11.975 -10.185 16.275 1.00 94.06 239 ASN A N 1
ATOM 1840 C CA . ASN A 1 239 ? -12.342 -11.601 16.110 1.00 94.06 239 ASN A CA 1
ATOM 1841 C C . ASN A 1 239 ? -13.743 -12.028 16.612 1.00 94.06 239 ASN A C 1
ATOM 1843 O O . ASN A 1 239 ? -13.976 -13.221 16.808 1.00 94.06 239 ASN A O 1
ATOM 1847 N N . MET A 1 240 ? -14.685 -11.092 16.746 1.00 95.81 240 MET A N 1
ATOM 1848 C CA . MET A 1 240 ? -16.085 -11.377 17.074 1.00 95.81 240 MET A CA 1
ATOM 1849 C C . MET A 1 240 ? -16.828 -12.063 15.914 1.00 95.81 240 MET A C 1
ATOM 1851 O O . MET A 1 240 ? -16.589 -11.793 14.732 1.00 95.81 240 MET A O 1
ATOM 1855 N N . THR A 1 241 ? -17.771 -12.937 16.257 1.00 97.75 241 THR A N 1
ATOM 1856 C CA . THR A 1 241 ? -18.726 -13.559 15.329 1.00 97.75 241 THR A CA 1
ATOM 1857 C C . THR A 1 241 ? -19.689 -12.530 14.730 1.00 97.75 241 THR A C 1
ATOM 1859 O O . THR A 1 241 ? -19.862 -11.430 15.251 1.00 97.75 241 THR A O 1
ATOM 1862 N N . VAL A 1 242 ? -20.363 -12.875 13.627 1.00 97.25 242 VAL A N 1
ATOM 1863 C CA . VAL A 1 242 ? -21.338 -11.968 12.989 1.00 97.25 242 VAL A CA 1
ATOM 1864 C C . VAL A 1 242 ? -22.488 -11.635 13.944 1.00 97.25 242 VAL A C 1
ATOM 1866 O O . VAL A 1 242 ? -22.954 -10.496 13.968 1.00 97.25 242 VAL A O 1
ATOM 1869 N N . GLU A 1 243 ? -22.922 -12.603 14.748 1.00 97.81 243 GLU A N 1
ATOM 1870 C CA . GLU A 1 243 ? -23.947 -12.431 15.773 1.00 97.81 243 GLU A CA 1
ATOM 1871 C C . GLU A 1 243 ? -23.497 -11.450 16.866 1.00 97.81 243 GLU A C 1
ATOM 1873 O O . GLU A 1 243 ? -24.254 -10.549 17.228 1.00 97.81 243 GLU A O 1
ATOM 1878 N N . GLU A 1 244 ? -22.258 -11.572 17.350 1.00 97.44 244 GLU A N 1
ATOM 1879 C CA . GLU A 1 244 ? -21.675 -10.636 18.321 1.00 97.44 244 GLU A CA 1
ATOM 1880 C C . GLU A 1 244 ? -21.521 -9.231 17.727 1.00 97.44 244 GLU A C 1
ATOM 1882 O O . GLU A 1 244 ? -21.890 -8.257 18.376 1.00 97.44 244 GLU A O 1
ATOM 1887 N N . LEU A 1 245 ? -21.078 -9.098 16.470 1.00 96.75 245 LEU A N 1
ATOM 1888 C CA . LEU A 1 245 ? -20.978 -7.798 15.794 1.00 96.75 245 LEU A CA 1
ATOM 1889 C C . LEU A 1 245 ? -22.341 -7.094 15.684 1.00 96.75 245 LEU A C 1
ATOM 1891 O O . LEU A 1 245 ? -22.431 -5.882 15.874 1.00 96.75 245 LEU A O 1
ATOM 1895 N N . GLN A 1 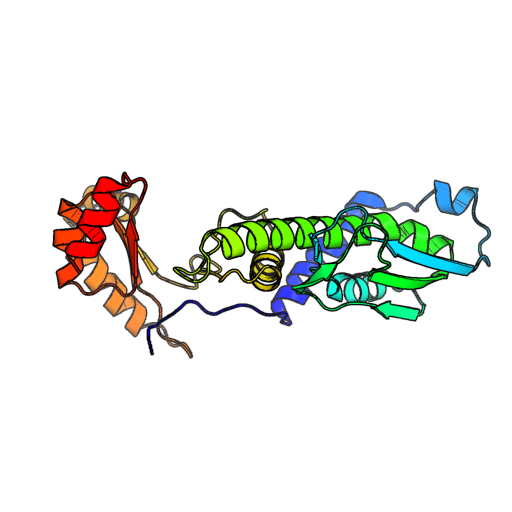246 ? -23.416 -7.836 15.400 1.00 96.69 246 GLN A N 1
ATOM 1896 C CA . GLN A 1 246 ? -24.773 -7.277 15.376 1.00 96.69 246 GLN A CA 1
ATOM 1897 C C . GLN A 1 246 ? -25.210 -6.779 16.756 1.00 96.69 246 GLN A C 1
ATOM 1899 O O . GLN A 1 246 ? -25.817 -5.712 16.858 1.00 96.69 246 GLN A O 1
ATOM 1904 N N . GLN A 1 247 ? -24.895 -7.534 17.810 1.00 97.50 247 GLN A N 1
ATOM 1905 C CA . GLN A 1 247 ? -25.187 -7.137 19.187 1.00 97.50 247 GLN A CA 1
ATOM 1906 C C . GLN A 1 247 ? -24.375 -5.905 19.593 1.00 97.50 247 GLN A C 1
ATOM 1908 O O . GLN A 1 247 ? -24.949 -4.964 20.132 1.00 97.50 247 GLN A O 1
ATOM 1913 N N . ALA A 1 248 ? -23.084 -5.864 19.255 1.00 96.31 248 ALA A N 1
ATOM 1914 C CA . ALA A 1 248 ? -22.199 -4.736 19.522 1.00 96.31 248 ALA A CA 1
ATOM 1915 C C . ALA A 1 248 ? -22.722 -3.431 18.905 1.00 96.31 248 ALA A C 1
ATOM 1917 O O . ALA A 1 248 ? -22.788 -2.410 19.583 1.00 96.31 248 ALA A O 1
ATOM 1918 N N . VAL A 1 249 ? -23.162 -3.467 17.642 1.00 94.56 249 VAL A N 1
ATOM 1919 C CA . VAL A 1 249 ? -23.762 -2.296 16.978 1.00 94.56 249 VAL A CA 1
ATOM 1920 C C . VAL A 1 249 ? -25.069 -1.866 17.653 1.00 94.56 249 VAL A C 1
ATOM 1922 O O . VAL A 1 249 ? -25.355 -0.678 17.694 1.00 94.56 249 VAL A O 1
ATOM 1925 N N . ALA A 1 250 ? -25.857 -2.794 18.203 1.00 95.69 250 ALA A N 1
ATOM 1926 C CA . ALA A 1 250 ? -27.107 -2.471 18.898 1.00 95.69 250 ALA A CA 1
ATOM 1927 C C . ALA A 1 250 ? -26.908 -1.857 20.301 1.00 95.69 250 ALA A C 1
ATOM 1929 O O . ALA A 1 250 ? -27.876 -1.375 20.890 1.00 95.69 250 ALA A O 1
ATOM 1930 N N . MET A 1 251 ? -25.688 -1.900 20.849 1.00 92.50 251 MET A N 1
ATOM 1931 C CA . MET A 1 251 ? -25.342 -1.329 22.157 1.00 92.50 251 MET A CA 1
ATOM 1932 C C . MET A 1 251 ? -24.952 0.158 22.100 1.00 92.50 251 MET A C 1
ATOM 1934 O O . MET A 1 251 ? -24.854 0.783 23.157 1.00 92.50 251 MET A O 1
ATOM 1938 N N . ILE A 1 252 ? -24.709 0.699 20.902 1.00 84.88 252 ILE A N 1
ATOM 1939 C CA . ILE A 1 252 ? -24.211 2.062 20.638 1.00 84.88 252 ILE A CA 1
ATOM 1940 C C . ILE A 1 252 ? -25.331 2.899 20.010 1.00 84.88 252 ILE A C 1
ATOM 1942 O O . ILE A 1 252 ? -25.491 4.069 20.422 1.00 84.88 252 ILE A O 1
#

Secondary structure (DSSP, 8-state):
----PPPP-S-HHHHHHHHHHHHHHHHHHTTTS--HHHHHHS-TT-EEEEEEE-SSSEE---TTHHHHHHHHHT--EEEEE-S-TT-EE-TT-EEEEEEEEHHHHHHHHHHHHHHHHHHHHHHHHHHHHHHHTTTSS--B--S---TT-HHHHHHHHHHTT-B---SSTTT-EEE-HHHHHHHHHTT----HHHHHHHHHHHHHHS--SSPPPEEEEESSHHHHHHHGGG--SEEEE-S--HHHHHHHHHT-